Protein AF-A0A0L0VYX9-F1 (afdb_monomer_lite)

Sequence (343 aa):
MENDSSRAQSTGPEAEIEAAEAEFTAKKQEENQNEPSDRRTIDHSSTADHHHHHPADDRIIESNNHEEQPRKKLKLTDADKKRSARMFGSLMGTLSKFQDETSKTKQTEAAKRRAAVENRLQTKLKLEAESLHRLRACEAEETSLKQHVLRKTDELGHLSQLHKIKFANKLAFSHYLRTSDKMTSSKLIPDETDQNEPGDLKSTAIYDRIIRPRQSIYWLPNKLLPEQKEFIDNQRRETREEVEEEQHQWEEERLTKEEELEKLQAQRDKRLIEIQAEKAKARSSNAGPTESTNSDHAASSKPVIGNEMDVDRRRLTPSEIRQDTPDLNTNDNLGRDEDAVEY

InterPro domains:
  IPR006786 Pinin/SDK/MemA protein [PF04696] (80-180)
  IPR039853 Pinin [PTHR12707] (25-334)

Secondary structure (DSSP, 8-state):
------------HHHHHHHHHHHHHHHHHHHTT--------------------------------------------HHHHHHHHHHHHHHHHHHHHHHHHHHHHHHHHHHHHHHHHHHHHHHHHHHHHHHHHHHHHHHHHHHHHHHHHHHHHHHHHHHHHHHHHHHHHHHHHTTSEE----SS-S-------------------------PPPPPPEE--SS--HHHHHHHHHHHHHHHHHHHHHHHHHHHHHHHHHHHHHHHHHHHHHHHHHHHHHHHHHHHHHS------------------------------S-------------------------

Foldseek 3Di:
DDDDDPDPPPPPVVNVVVVVVVVVVVVVVVVVVPDDPDDDDPDDDDDDDDDDDDDDDDDDDDDDDDDDDDDDDDPDDPVVVVVCCVVVVVVVVVVVVVVVVVVVVVVVVVVVVVVVVVVVVVVLVVLVVVLVVLLVVLVVVLVVLVVVLVVLVVVLVVVVVVLVVVLVVLLVLLQFDWPDPPPPPPAPDDDDDDDDDPDDDDDPPVPPPPPPPPPTDTHDDPDDDPVRVVSSVVSNVVSVVVSVVVVVVVVVVSVVSVVVSVVSVVVSVVVNVVSVVVNVVSVVVSPPPPPPPDPPPDDDDDDDDDDDDDDDPDDDDPDDPDDDDDPPPPDDDPPDPPPDDDD

Radius of gyration: 46.26 Å; chains: 1; bounding box: 103×89×140 Å

Organism: NCBI:txid1165861

pLDDT: mean 73.71, std 21.31, range [39.06, 98.62]

Structure (mmCIF, N/CA/C/O backbone):
data_AF-A0A0L0VYX9-F1
#
_entry.id   AF-A0A0L0VYX9-F1
#
loop_
_atom_site.group_PDB
_atom_site.id
_atom_site.type_symbol
_atom_site.label_atom_id
_atom_site.label_alt_id
_atom_site.label_comp_id
_atom_site.label_asym_id
_atom_site.label_entity_id
_atom_site.label_seq_id
_atom_site.pdbx_PDB_ins_code
_atom_site.Cartn_x
_atom_site.Cartn_y
_atom_site.Cartn_z
_atom_site.occupancy
_atom_site.B_iso_or_equiv
_atom_site.auth_seq_id
_atom_site.auth_comp_id
_atom_site.auth_asym_id
_atom_site.auth_atom_id
_atom_site.pdbx_PDB_model_num
ATOM 1 N N . MET A 1 1 ? -51.045 48.232 12.652 1.00 45.84 1 MET A N 1
ATOM 2 C CA . MET A 1 1 ? -49.588 48.062 12.804 1.00 45.84 1 MET A CA 1
ATOM 3 C C . MET A 1 1 ? -49.330 46.578 12.710 1.00 45.84 1 MET A C 1
ATOM 5 O O . MET A 1 1 ? -49.647 45.842 13.635 1.00 45.84 1 MET A O 1
ATOM 9 N N . GLU A 1 2 ? -48.958 46.166 11.507 1.00 48.19 2 GLU A N 1
ATOM 10 C CA . GLU A 1 2 ? -48.731 44.788 11.086 1.00 48.19 2 GLU A CA 1
ATOM 11 C C . GLU A 1 2 ? -47.371 44.336 11.621 1.00 48.19 2 GLU A C 1
ATOM 13 O O . GLU A 1 2 ? -46.372 45.014 11.396 1.00 48.19 2 GLU A O 1
ATOM 18 N N . ASN A 1 3 ? -47.341 43.224 12.357 1.00 50.16 3 ASN A N 1
ATOM 19 C CA . ASN A 1 3 ? -46.096 42.551 12.710 1.00 50.16 3 ASN A CA 1
ATOM 20 C C . ASN A 1 3 ? -45.932 41.359 11.776 1.00 50.16 3 ASN A C 1
ATOM 22 O O . ASN A 1 3 ? -46.573 40.320 11.938 1.00 50.16 3 ASN A O 1
ATOM 26 N N . ASP A 1 4 ? -45.079 41.577 10.785 1.00 56.38 4 ASP A N 1
ATOM 27 C CA . ASP A 1 4 ? -44.640 40.620 9.788 1.00 56.38 4 ASP A CA 1
ATOM 28 C C . ASP A 1 4 ? -43.712 39.592 10.460 1.00 56.38 4 ASP A C 1
ATOM 30 O O . ASP A 1 4 ? -42.632 39.922 10.954 1.00 56.38 4 ASP A O 1
ATOM 34 N N . SER A 1 5 ? -44.184 38.348 10.573 1.00 57.97 5 SER A N 1
ATOM 35 C CA . SER A 1 5 ? -43.484 37.242 11.232 1.00 57.97 5 SER A CA 1
ATOM 36 C C . SER A 1 5 ? -42.969 36.274 10.170 1.00 57.97 5 SER A C 1
ATOM 38 O O . SER A 1 5 ? -43.544 35.218 9.910 1.00 57.97 5 SER A O 1
ATOM 40 N N . SER A 1 6 ? -41.870 36.654 9.524 1.00 59.03 6 SER A N 1
ATOM 41 C CA . SER A 1 6 ? -41.120 35.816 8.591 1.00 59.03 6 SER A CA 1
ATOM 42 C C . SER A 1 6 ? -40.262 34.814 9.371 1.00 59.03 6 SER A C 1
ATOM 44 O O . SER A 1 6 ? -39.091 35.022 9.684 1.00 59.03 6 SER A O 1
ATOM 46 N N . ARG A 1 7 ? -40.893 33.690 9.721 1.00 53.28 7 ARG A N 1
ATOM 47 C CA . ARG A 1 7 ? -40.256 32.505 10.301 1.00 53.28 7 ARG A CA 1
ATOM 48 C C . ARG A 1 7 ? -39.396 31.825 9.233 1.00 53.28 7 ARG A C 1
ATOM 50 O O . ARG A 1 7 ? -39.915 31.089 8.398 1.00 53.28 7 ARG A O 1
ATOM 57 N N . ALA A 1 8 ? -38.088 32.070 9.274 1.00 50.62 8 ALA A N 1
ATOM 58 C CA . ALA A 1 8 ? -37.104 31.338 8.487 1.00 50.62 8 ALA A CA 1
ATOM 59 C C . ALA A 1 8 ? -37.209 29.838 8.809 1.00 50.62 8 ALA A C 1
ATOM 61 O O . ALA A 1 8 ? -36.964 29.406 9.938 1.00 50.62 8 ALA A O 1
ATOM 62 N N . GLN A 1 9 ? -37.630 29.049 7.822 1.00 53.50 9 GLN A N 1
ATOM 63 C CA . GLN A 1 9 ? -37.563 27.598 7.887 1.00 53.50 9 GLN A CA 1
ATOM 64 C C . GLN A 1 9 ? -36.094 27.214 7.737 1.00 53.50 9 GLN A C 1
ATOM 66 O O . GLN A 1 9 ? -35.549 27.193 6.640 1.00 53.50 9 GLN A O 1
ATOM 71 N N . SER A 1 10 ? -35.445 26.988 8.876 1.00 48.91 10 SER A N 1
ATOM 72 C CA . SER A 1 10 ? -34.126 26.374 8.946 1.00 48.91 10 SER A CA 1
ATOM 73 C C . SER A 1 10 ? -34.250 24.948 8.416 1.00 48.91 10 SER A C 1
ATOM 75 O O . SER A 1 10 ? -34.652 24.048 9.151 1.00 48.91 10 SER A O 1
ATOM 77 N N . THR A 1 11 ? -33.947 24.748 7.138 1.00 62.69 11 THR A N 1
ATOM 78 C CA . THR A 1 11 ? -33.749 23.423 6.553 1.00 62.69 11 THR A CA 1
ATOM 79 C C . THR A 1 11 ? -32.542 22.804 7.247 1.00 62.69 11 THR A C 1
ATOM 81 O O . THR A 1 11 ? -31.417 23.271 7.087 1.00 62.69 11 THR A O 1
ATOM 84 N N . GLY A 1 12 ? -32.800 21.846 8.136 1.00 74.25 12 GLY A N 1
ATOM 85 C CA . GLY A 1 12 ? -31.752 21.131 8.854 1.00 74.25 12 GLY A CA 1
ATOM 86 C C . GLY A 1 12 ? -30.866 20.319 7.901 1.00 74.25 12 GLY A C 1
ATOM 87 O O . GLY A 1 12 ? -31.248 20.104 6.751 1.00 74.25 12 GLY A O 1
ATOM 88 N N . PRO A 1 13 ? -29.715 19.827 8.387 1.00 72.94 13 PRO A N 1
ATOM 89 C CA . PRO A 1 13 ? -28.746 19.082 7.576 1.00 72.94 13 PRO A CA 1
ATOM 90 C C . PRO A 1 13 ? -29.340 17.834 6.903 1.00 72.94 13 PRO A C 1
ATOM 92 O O . PRO A 1 13 ? -28.847 17.401 5.871 1.00 72.94 13 PRO A O 1
ATOM 95 N N . GLU A 1 14 ? -30.438 17.284 7.429 1.00 73.62 14 GLU A N 1
ATOM 96 C CA . GLU A 1 14 ? -31.143 16.160 6.801 1.00 73.62 14 GLU A CA 1
ATOM 97 C C . GLU A 1 14 ? -31.782 16.525 5.451 1.00 73.62 14 GLU A C 1
ATOM 99 O O . GLU A 1 14 ? -31.757 15.711 4.535 1.00 73.62 14 GLU A O 1
ATOM 104 N N . ALA A 1 15 ? -32.272 17.760 5.277 1.00 75.75 15 ALA A N 1
ATOM 105 C CA . ALA A 1 15 ? -32.849 18.206 4.005 1.00 75.75 15 ALA A CA 1
ATOM 106 C C . ALA A 1 15 ? -31.780 18.415 2.917 1.00 75.75 15 ALA A C 1
ATOM 108 O O . ALA A 1 15 ? -32.069 18.306 1.728 1.00 75.75 15 ALA A O 1
ATOM 109 N N . GLU A 1 16 ? -30.541 18.707 3.320 1.00 76.19 16 GLU A N 1
ATOM 110 C CA . GLU A 1 16 ? -29.401 18.835 2.409 1.00 76.19 16 GLU A CA 1
ATOM 111 C C . GLU A 1 16 ? -28.911 17.457 1.937 1.00 76.19 16 GLU A C 1
ATOM 113 O O . GLU A 1 16 ? -28.591 17.287 0.762 1.00 76.19 16 GLU A O 1
ATOM 118 N N . ILE A 1 17 ? -28.950 16.449 2.816 1.00 76.06 17 ILE A N 1
ATOM 119 C CA . ILE A 1 17 ? -28.645 15.054 2.463 1.00 76.06 17 ILE A CA 1
ATOM 120 C C . ILE A 1 17 ? -29.709 14.494 1.511 1.00 76.06 17 ILE A C 1
ATOM 122 O O . ILE A 1 17 ? -29.364 13.905 0.490 1.00 76.06 17 ILE A O 1
ATOM 126 N N . GLU A 1 18 ? -30.993 14.729 1.789 1.00 83.25 18 GLU A N 1
ATOM 127 C CA . GLU A 1 18 ? -32.088 14.238 0.941 1.00 83.25 18 GLU A CA 1
ATOM 128 C C . GLU A 1 18 ? -32.079 14.906 -0.451 1.00 83.25 18 GLU A C 1
ATOM 130 O O . GLU A 1 18 ? -32.318 14.250 -1.467 1.00 83.25 18 GLU A O 1
ATOM 135 N N . ALA A 1 19 ? -31.705 16.191 -0.529 1.00 82.62 19 ALA A N 1
ATOM 136 C CA . ALA A 1 19 ? -31.495 16.882 -1.802 1.00 82.62 19 ALA A CA 1
ATOM 137 C C . ALA A 1 19 ? -30.294 16.317 -2.589 1.00 82.62 19 ALA A C 1
ATOM 139 O O . ALA A 1 19 ? -30.390 16.138 -3.805 1.00 82.62 19 ALA A O 1
ATOM 140 N N . ALA A 1 20 ? -29.192 15.984 -1.908 1.00 79.94 20 ALA A N 1
ATOM 141 C CA . ALA A 1 20 ? -28.014 15.388 -2.538 1.00 79.94 20 ALA A CA 1
ATOM 142 C C . ALA A 1 20 ? -28.277 13.955 -3.048 1.00 79.94 20 ALA A C 1
ATOM 144 O O . ALA A 1 20 ? -27.817 13.586 -4.132 1.00 79.94 20 ALA A O 1
ATOM 145 N N . GLU A 1 21 ? -29.059 13.150 -2.321 1.00 81.94 21 GLU A N 1
ATOM 146 C CA . GLU A 1 21 ? -29.462 11.807 -2.764 1.00 81.94 21 GLU A CA 1
ATOM 147 C C . GLU A 1 21 ? -30.401 11.850 -3.984 1.00 81.94 21 GLU A C 1
ATOM 149 O O . GLU A 1 21 ? -30.279 11.028 -4.906 1.00 81.94 21 GLU A O 1
ATOM 154 N N . ALA A 1 22 ? -31.300 12.839 -4.042 1.00 82.94 22 ALA A N 1
ATOM 155 C CA . ALA A 1 22 ? -32.173 13.058 -5.195 1.00 82.94 22 ALA A CA 1
ATOM 156 C C . ALA A 1 22 ? -31.383 13.460 -6.456 1.00 82.94 22 ALA A C 1
ATOM 158 O O . ALA A 1 22 ? -31.675 12.985 -7.556 1.00 82.94 22 ALA A O 1
ATOM 159 N N . GLU A 1 23 ? -30.341 14.283 -6.313 1.00 83.62 23 GLU A N 1
ATOM 160 C CA . GLU A 1 23 ? -29.489 14.681 -7.440 1.00 83.62 23 GLU A CA 1
ATOM 161 C C . GLU A 1 23 ? -28.635 13.508 -7.958 1.00 83.62 23 GLU A C 1
ATOM 163 O O . GLU A 1 23 ? -28.499 13.307 -9.170 1.00 83.62 23 GLU A O 1
ATOM 168 N N . PHE A 1 24 ? -28.126 12.663 -7.055 1.00 77.56 24 PHE A N 1
ATOM 169 C CA . PHE A 1 24 ? -27.322 11.494 -7.423 1.00 77.56 24 PHE A CA 1
ATOM 170 C C . PHE A 1 24 ? -28.137 10.429 -8.178 1.00 77.56 24 PHE A C 1
ATOM 172 O O . PHE A 1 24 ? -27.653 9.808 -9.129 1.00 77.56 24 PHE A O 1
ATOM 179 N N . THR A 1 25 ? -29.401 10.235 -7.794 1.00 75.62 25 THR A N 1
ATOM 180 C CA . THR A 1 25 ? -30.300 9.284 -8.465 1.00 75.62 25 THR A CA 1
ATOM 181 C C . THR A 1 25 ? -30.777 9.779 -9.831 1.00 75.62 25 THR A C 1
ATOM 183 O O . THR A 1 25 ? -30.854 8.973 -10.763 1.00 75.62 25 THR A O 1
ATOM 186 N N . ALA A 1 26 ? -31.005 11.087 -9.998 1.00 78.69 26 ALA A N 1
ATOM 187 C CA . ALA A 1 26 ? -31.353 11.680 -11.291 1.00 78.69 26 ALA A CA 1
ATOM 188 C C . ALA A 1 26 ? -30.220 11.529 -12.324 1.00 78.69 26 ALA A C 1
ATOM 190 O O . ALA A 1 26 ? -30.457 11.119 -13.462 1.00 78.69 26 ALA A O 1
ATOM 191 N N . LYS A 1 27 ? -28.965 11.756 -11.914 1.00 75.75 27 LYS A N 1
ATOM 192 C CA . LYS A 1 27 ? -27.804 11.678 -12.815 1.00 75.75 27 LYS A CA 1
ATOM 193 C C . LYS A 1 27 ? -27.523 10.257 -13.321 1.00 75.75 27 LYS A C 1
ATOM 195 O O . LYS A 1 27 ? -27.173 10.068 -14.484 1.00 75.75 27 LYS A O 1
ATOM 200 N N . LYS A 1 28 ? -27.769 9.241 -12.486 1.00 72.56 28 LYS A N 1
ATOM 201 C CA . LYS A 1 28 ? -27.614 7.824 -12.860 1.00 72.56 28 LYS A CA 1
ATOM 202 C C . LYS A 1 28 ? -28.669 7.348 -13.872 1.00 72.56 28 LYS A C 1
ATOM 204 O O . LYS A 1 28 ? -28.432 6.383 -14.598 1.00 72.56 28 LYS A O 1
ATOM 209 N N . GLN A 1 29 ? -29.830 8.007 -13.938 1.00 69.31 29 GLN A N 1
ATOM 210 C CA . GLN A 1 29 ? -30.838 7.722 -14.964 1.00 69.31 29 GLN A CA 1
ATOM 211 C C . GLN A 1 29 ? -30.510 8.362 -16.319 1.00 69.31 29 GLN A C 1
ATOM 213 O O . GLN A 1 29 ? -30.823 7.757 -17.343 1.00 69.31 29 GLN A O 1
ATOM 218 N N . GLU A 1 30 ? -29.850 9.524 -16.349 1.00 70.88 30 GLU A N 1
ATOM 219 C CA . GLU A 1 30 ? -29.414 10.154 -17.606 1.00 70.88 30 GLU A CA 1
ATOM 220 C C . GLU A 1 30 ? -28.206 9.445 -18.239 1.00 70.88 30 GLU A C 1
ATOM 222 O O . GLU A 1 30 ? -28.134 9.322 -19.462 1.00 70.88 30 GLU A O 1
ATOM 227 N N . GLU A 1 31 ? -27.287 8.906 -17.433 1.00 64.19 31 GLU A N 1
ATOM 228 C CA . GLU A 1 31 ? -26.087 8.2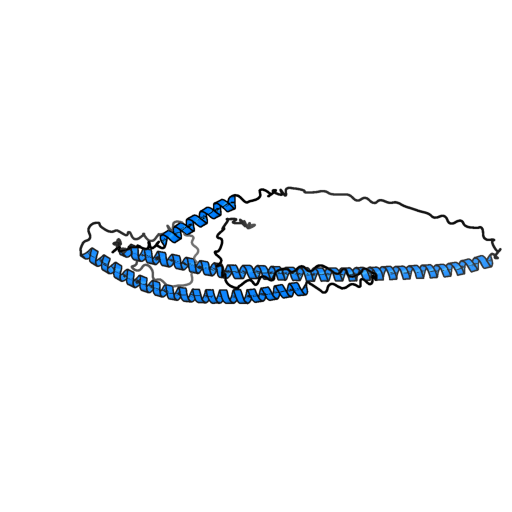20 -17.938 1.00 64.19 31 GLU A CA 1
ATOM 229 C C . GLU A 1 31 ? -26.408 6.883 -18.634 1.00 64.19 31 GLU A C 1
ATOM 231 O O . GLU A 1 31 ? -25.776 6.524 -19.626 1.00 64.19 31 GLU A O 1
ATOM 236 N N . ASN A 1 32 ? -27.478 6.200 -18.216 1.00 57.56 32 ASN A N 1
ATOM 237 C CA . ASN A 1 32 ? -27.933 4.954 -18.845 1.00 57.56 32 ASN A CA 1
ATOM 238 C C . ASN A 1 32 ? -28.668 5.142 -20.187 1.00 57.56 32 ASN A C 1
ATOM 240 O O . ASN A 1 32 ? -28.965 4.147 -20.848 1.00 57.56 32 ASN A O 1
ATOM 244 N N . GLN A 1 33 ? -28.981 6.373 -20.612 1.00 57.59 33 GLN A N 1
ATOM 245 C CA . GLN A 1 33 ? -29.642 6.618 -21.906 1.00 57.59 33 GLN A CA 1
ATOM 246 C C . GLN A 1 33 ? -28.681 7.007 -23.039 1.00 57.59 33 GLN A C 1
ATOM 248 O O . GLN A 1 33 ? -29.117 7.100 -24.184 1.00 57.59 33 GLN A O 1
ATOM 253 N N . ASN A 1 34 ? -27.386 7.190 -22.753 1.00 52.34 34 ASN A N 1
ATOM 254 C CA . ASN A 1 34 ? -26.413 7.712 -23.720 1.00 52.34 34 ASN A CA 1
ATOM 255 C C . ASN A 1 34 ? -25.261 6.757 -24.081 1.00 52.34 34 ASN A C 1
ATOM 257 O O . ASN A 1 34 ? -24.316 7.202 -24.733 1.00 52.34 34 ASN A O 1
ATOM 261 N N . GLU A 1 35 ? -25.312 5.461 -23.744 1.00 50.38 35 GLU A N 1
ATOM 262 C CA . GLU A 1 35 ? -24.318 4.514 -24.277 1.00 50.38 35 GLU A CA 1
ATOM 263 C C . GLU A 1 35 ? -24.627 4.124 -25.742 1.00 50.38 35 GLU A C 1
ATOM 265 O O . GLU A 1 35 ? -25.654 3.494 -26.020 1.00 50.38 35 GLU A O 1
ATOM 270 N N . PRO A 1 36 ? -23.742 4.449 -26.707 1.00 51.31 36 PRO A N 1
ATOM 271 C CA . PRO A 1 36 ? -23.875 3.998 -28.086 1.00 51.31 36 PRO A CA 1
ATOM 272 C C . PRO A 1 36 ? -23.618 2.488 -28.178 1.00 51.31 36 PRO A C 1
ATOM 274 O O . PRO A 1 36 ? -22.548 1.990 -27.828 1.00 51.31 36 PRO A O 1
ATOM 277 N N . SER A 1 37 ? -24.609 1.757 -28.690 1.00 49.56 37 SER A N 1
ATOM 278 C CA . SER A 1 37 ? -24.616 0.300 -28.877 1.00 49.56 37 SER A CA 1
ATOM 279 C C . SER A 1 37 ? -23.684 -0.185 -30.001 1.00 49.56 37 SER A C 1
ATOM 281 O O . SER A 1 37 ? -24.128 -0.858 -30.925 1.00 49.56 37 SER A O 1
ATOM 283 N N . ASP A 1 38 ? -22.392 0.135 -29.938 1.00 51.72 38 ASP A N 1
ATOM 284 C CA . ASP A 1 38 ? -21.397 -0.287 -30.932 1.00 51.72 38 ASP A CA 1
ATOM 285 C C . ASP A 1 38 ? -20.180 -0.937 -30.256 1.00 51.72 38 ASP A C 1
ATOM 287 O O . ASP A 1 38 ? -19.044 -0.466 -30.307 1.00 51.72 38 ASP A O 1
ATOM 291 N N . ARG A 1 39 ? -20.410 -2.087 -29.614 1.00 45.50 39 ARG A N 1
ATOM 292 C CA . ARG A 1 39 ? -19.332 -3.001 -29.218 1.00 45.50 39 ARG A CA 1
ATOM 293 C C . ARG A 1 39 ? -19.541 -4.356 -29.880 1.00 45.50 39 ARG A C 1
ATOM 295 O O . ARG A 1 39 ? -20.098 -5.287 -29.309 1.00 45.50 39 ARG A O 1
ATOM 302 N N . ARG A 1 40 ? -19.065 -4.444 -31.127 1.00 44.34 40 ARG A N 1
ATOM 303 C CA . ARG A 1 40 ? -18.768 -5.713 -31.801 1.00 44.34 40 ARG A CA 1
ATOM 304 C C . ARG A 1 40 ? -17.808 -6.516 -30.926 1.00 44.34 40 ARG A C 1
ATOM 306 O O . ARG A 1 40 ? -16.658 -6.126 -30.739 1.00 44.34 40 ARG A O 1
ATOM 313 N N . THR A 1 41 ? -18.282 -7.645 -30.424 1.00 45.12 41 THR A N 1
ATOM 314 C CA . THR A 1 41 ? -17.454 -8.718 -29.886 1.00 45.12 41 THR A CA 1
ATOM 315 C C . THR A 1 41 ? -16.583 -9.265 -31.015 1.00 45.12 41 THR A C 1
ATOM 317 O O . THR A 1 41 ? -17.079 -9.909 -31.939 1.00 45.12 41 THR A O 1
ATOM 320 N N . ILE A 1 42 ? -15.283 -8.962 -30.981 1.00 47.56 42 ILE A N 1
ATOM 321 C CA . ILE A 1 42 ? -14.302 -9.635 -31.832 1.00 47.56 42 ILE A CA 1
ATOM 322 C C . ILE A 1 42 ? -13.994 -10.968 -31.159 1.00 47.56 42 ILE A C 1
ATOM 324 O O . ILE A 1 42 ? -13.267 -11.048 -30.173 1.00 47.56 42 ILE A O 1
ATOM 328 N N . ASP A 1 43 ? -14.643 -11.990 -31.692 1.00 40.19 43 ASP A N 1
ATOM 329 C CA . ASP A 1 43 ? -14.434 -13.396 -31.400 1.00 40.19 43 ASP A CA 1
ATOM 330 C C . ASP A 1 43 ? -13.082 -13.817 -32.005 1.00 40.19 43 ASP A C 1
ATOM 332 O O . ASP A 1 43 ? -12.913 -13.846 -33.226 1.00 40.19 43 ASP A O 1
ATOM 336 N N . HIS A 1 44 ? -12.080 -14.069 -31.161 1.00 43.44 44 HIS A N 1
ATOM 337 C CA . HIS A 1 44 ? -10.792 -14.625 -31.576 1.00 43.44 44 HIS A CA 1
ATOM 338 C C . HIS A 1 44 ? -10.759 -16.114 -31.242 1.00 43.44 44 HIS A C 1
ATOM 340 O O . HIS A 1 44 ? -10.097 -16.550 -30.302 1.00 43.44 44 HIS A O 1
ATOM 346 N N . SER A 1 45 ? -11.478 -16.896 -32.044 1.00 45.06 45 SER A N 1
ATOM 347 C CA . SER A 1 45 ? -11.293 -18.338 -32.132 1.00 45.06 45 SER A CA 1
ATOM 348 C C . SER A 1 45 ? -10.551 -18.695 -33.423 1.00 45.06 45 SER A C 1
ATOM 350 O O . SER A 1 45 ? -10.893 -18.229 -34.504 1.00 45.06 45 SER A O 1
ATOM 352 N N . SER A 1 46 ? -9.556 -19.573 -33.271 1.00 42.38 46 SER A N 1
ATOM 353 C CA . SER A 1 46 ? -9.025 -20.485 -34.290 1.00 42.38 46 SER A CA 1
ATOM 354 C C . SER A 1 46 ? -8.312 -19.889 -35.513 1.00 42.38 46 SER A C 1
ATOM 356 O O . SER A 1 46 ? -8.935 -19.307 -36.386 1.00 42.38 46 SER A O 1
ATOM 358 N N . THR A 1 47 ? -7.019 -20.199 -35.651 1.00 39.06 47 THR A N 1
ATOM 359 C CA . THR A 1 47 ? -6.544 -20.979 -36.811 1.00 39.06 47 THR A CA 1
ATOM 360 C C . THR A 1 47 ? -5.145 -21.521 -36.531 1.00 39.06 47 THR A C 1
ATOM 362 O O . THR A 1 47 ? -4.166 -20.777 -36.478 1.00 39.06 47 THR A O 1
ATOM 365 N N . ALA A 1 48 ? -5.092 -22.836 -36.346 1.00 45.53 48 ALA A N 1
ATOM 366 C CA . ALA A 1 48 ? -3.912 -23.659 -36.528 1.00 45.53 48 ALA A CA 1
ATOM 367 C C . ALA A 1 48 ? -3.508 -23.721 -38.015 1.00 45.53 48 ALA A C 1
ATOM 369 O O . ALA A 1 48 ? -4.334 -23.480 -38.893 1.00 45.53 48 ALA A O 1
ATOM 370 N N . ASP A 1 49 ? -2.249 -24.101 -38.238 1.00 42.94 49 ASP A N 1
ATOM 371 C CA . ASP A 1 49 ? -1.718 -24.802 -39.411 1.00 42.94 49 ASP A CA 1
ATOM 372 C C . ASP A 1 49 ? -2.089 -24.295 -40.810 1.00 42.94 49 ASP A C 1
ATOM 374 O O . ASP A 1 49 ? -3.162 -24.597 -41.327 1.00 42.94 49 ASP A O 1
ATOM 378 N N . HIS A 1 50 ? -1.107 -23.724 -41.522 1.00 44.97 50 HIS A N 1
ATOM 379 C CA . HIS A 1 50 ? -0.924 -24.054 -42.940 1.00 44.97 50 HIS A CA 1
ATOM 380 C C . HIS A 1 50 ? 0.541 -23.962 -43.397 1.00 44.97 50 HIS A C 1
ATOM 382 O O . HIS A 1 50 ? 1.182 -22.912 -43.388 1.00 44.97 50 HIS A O 1
ATOM 388 N N . HIS A 1 51 ? 1.040 -25.127 -43.806 1.00 47.06 51 HIS A N 1
ATOM 389 C CA . HIS A 1 51 ? 2.249 -25.375 -44.580 1.00 47.06 51 HIS A CA 1
ATOM 390 C C . HIS A 1 51 ? 2.162 -24.818 -46.014 1.00 47.06 51 HIS A C 1
ATOM 392 O O . HIS A 1 51 ? 1.083 -24.791 -46.593 1.00 47.06 51 HIS A O 1
ATOM 398 N N . HIS A 1 52 ? 3.349 -24.589 -46.609 1.00 41.38 52 HIS A N 1
ATOM 399 C CA . HIS A 1 52 ? 3.649 -24.532 -48.059 1.00 41.38 52 HIS A CA 1
ATOM 400 C C . HIS A 1 52 ? 3.034 -23.334 -48.831 1.00 41.38 52 HIS A C 1
ATOM 402 O O . HIS A 1 52 ? 1.901 -22.953 -48.618 1.00 41.38 52 HIS A O 1
ATOM 408 N N . HIS A 1 53 ? 3.715 -22.632 -49.743 1.00 41.19 53 HIS A N 1
ATOM 409 C CA . HIS A 1 53 ? 4.480 -23.122 -50.884 1.00 41.19 53 HIS A CA 1
ATOM 410 C C . HIS A 1 53 ? 5.321 -21.970 -51.488 1.00 41.19 53 HIS A C 1
ATOM 412 O O . HIS A 1 53 ? 4.884 -20.821 -51.526 1.00 41.19 53 HIS A O 1
ATOM 418 N N . HIS A 1 54 ? 6.506 -22.304 -52.005 1.00 47.47 54 HIS A N 1
ATOM 419 C CA . HIS A 1 54 ? 7.222 -21.514 -53.018 1.00 47.47 54 HIS A CA 1
ATOM 420 C C . HIS A 1 54 ? 6.361 -21.386 -54.292 1.00 47.47 54 HIS A C 1
ATOM 422 O O . HIS A 1 54 ? 5.606 -22.309 -54.605 1.00 47.47 54 HIS A O 1
ATOM 428 N N . PRO A 1 55 ? 6.560 -20.329 -55.096 1.00 53.94 55 PRO A N 1
ATOM 429 C CA . PRO A 1 55 ? 7.094 -20.613 -56.427 1.00 53.94 55 PRO A CA 1
ATOM 430 C C . PRO A 1 55 ? 8.169 -19.623 -56.886 1.00 53.94 55 PRO A C 1
ATOM 432 O O . PRO A 1 55 ? 8.184 -18.444 -56.535 1.00 53.94 55 PRO A O 1
ATOM 435 N N . ALA A 1 56 ? 9.086 -20.172 -57.675 1.00 48.00 56 ALA A N 1
ATOM 436 C CA . ALA A 1 56 ? 9.941 -19.455 -58.598 1.00 48.00 56 ALA A CA 1
ATOM 437 C C . ALA A 1 56 ? 9.158 -19.183 -59.895 1.00 48.00 56 ALA A C 1
ATOM 439 O O . ALA A 1 56 ? 8.490 -20.084 -60.387 1.00 48.00 56 ALA A O 1
ATOM 440 N N . ASP A 1 57 ? 9.297 -17.976 -60.434 1.00 44.09 57 ASP A N 1
ATOM 441 C CA . ASP A 1 57 ? 9.037 -17.586 -61.828 1.00 44.09 57 ASP A CA 1
ATOM 442 C C . ASP A 1 57 ? 10.109 -16.514 -62.107 1.00 44.09 57 ASP A C 1
ATOM 444 O O . ASP A 1 57 ? 10.192 -15.525 -61.382 1.00 44.09 57 ASP A O 1
ATOM 448 N N . ASP A 1 58 ? 11.150 -16.716 -62.912 1.00 42.16 58 ASP A N 1
ATOM 449 C CA . ASP A 1 58 ? 11.246 -17.177 -64.300 1.00 42.16 58 ASP A CA 1
ATOM 450 C C . ASP A 1 58 ? 10.726 -16.133 -65.308 1.00 42.16 58 ASP A C 1
ATOM 452 O O . ASP A 1 58 ? 9.630 -15.593 -65.159 1.00 42.16 58 ASP A O 1
ATOM 456 N N . ARG A 1 59 ? 11.526 -15.908 -66.370 1.00 43.16 59 ARG A N 1
ATOM 457 C CA . ARG A 1 59 ? 11.363 -14.955 -67.505 1.00 43.16 59 ARG A CA 1
ATOM 458 C C . ARG A 1 59 ? 11.907 -13.528 -67.229 1.00 43.16 59 ARG A C 1
ATOM 460 O O . ARG A 1 59 ? 11.686 -12.964 -66.174 1.00 43.16 59 ARG A O 1
ATOM 467 N N . ILE A 1 60 ? 12.640 -12.839 -68.111 1.00 49.69 60 ILE A N 1
ATOM 468 C CA . ILE A 1 60 ? 12.649 -12.816 -69.580 1.00 49.69 60 ILE A CA 1
ATOM 469 C C . ILE A 1 60 ? 14.078 -12.551 -70.094 1.00 49.69 60 ILE A C 1
ATOM 471 O O . ILE A 1 60 ? 14.780 -11.653 -69.633 1.00 49.69 60 ILE A O 1
ATOM 475 N N . ILE A 1 61 ? 14.461 -13.346 -71.092 1.00 50.16 61 ILE A N 1
ATOM 476 C CA . ILE A 1 61 ? 15.595 -13.173 -72.001 1.00 50.16 61 ILE A CA 1
ATOM 477 C C . ILE A 1 61 ? 15.219 -12.098 -73.027 1.00 50.16 61 ILE A C 1
ATOM 479 O O . ILE A 1 61 ? 14.251 -12.298 -73.753 1.00 50.16 61 ILE A O 1
ATOM 483 N N . GLU A 1 62 ? 16.010 -11.034 -73.175 1.00 44.53 62 GLU A N 1
ATOM 484 C CA . GLU A 1 62 ? 16.023 -10.244 -74.414 1.00 44.53 62 GLU A CA 1
ATOM 485 C C . GLU A 1 62 ? 17.453 -10.078 -74.927 1.00 44.53 62 GLU A C 1
ATOM 487 O O . GLU A 1 62 ? 18.303 -9.382 -74.374 1.00 44.53 62 GLU A O 1
ATOM 492 N N . SER A 1 63 ? 17.708 -10.823 -75.999 1.00 47.16 63 SER A N 1
ATOM 493 C CA . SER A 1 63 ? 18.927 -10.847 -76.789 1.00 47.16 63 SER A CA 1
ATOM 494 C C . SER A 1 63 ? 18.836 -9.773 -77.873 1.00 47.16 63 SER A C 1
ATOM 496 O O . SER A 1 63 ? 18.164 -9.973 -78.882 1.00 47.16 63 SER A O 1
ATOM 498 N N . ASN A 1 64 ? 19.532 -8.649 -77.700 1.00 43.16 64 ASN A N 1
ATOM 499 C CA . ASN A 1 64 ? 19.710 -7.681 -78.780 1.00 43.16 64 ASN A CA 1
ATOM 500 C C . ASN A 1 64 ? 20.897 -8.093 -79.662 1.00 43.16 64 ASN A C 1
ATOM 502 O O . ASN A 1 64 ? 22.061 -7.883 -79.323 1.00 43.16 64 ASN A O 1
ATOM 506 N N . ASN A 1 65 ? 20.559 -8.702 -80.802 1.00 46.75 65 ASN A N 1
ATOM 507 C CA . ASN A 1 65 ? 21.426 -8.911 -81.958 1.00 46.75 65 ASN A CA 1
ATOM 508 C C . ASN A 1 65 ? 21.871 -7.554 -82.524 1.00 46.75 65 ASN A C 1
ATOM 510 O O . ASN A 1 65 ? 21.072 -6.857 -83.148 1.00 46.75 65 ASN A O 1
ATOM 514 N N . HIS A 1 66 ? 23.148 -7.207 -82.363 1.00 47.66 66 HIS A N 1
ATOM 515 C CA . HIS A 1 66 ? 23.776 -6.162 -83.165 1.00 47.66 66 HIS A CA 1
ATOM 516 C C . HIS A 1 66 ? 24.560 -6.776 -84.330 1.00 47.66 66 HIS A C 1
ATOM 518 O O . HIS A 1 66 ? 25.497 -7.550 -84.167 1.00 47.66 66 HIS A O 1
ATOM 524 N N . GLU A 1 67 ? 24.096 -6.385 -85.506 1.00 49.94 67 GLU A N 1
ATOM 525 C CA . GLU A 1 67 ? 24.578 -6.568 -86.870 1.00 49.94 67 GLU A CA 1
ATOM 526 C C . GLU A 1 67 ? 26.110 -6.415 -87.017 1.00 49.94 67 GLU A C 1
ATOM 528 O O . GLU A 1 67 ? 26.668 -5.318 -86.926 1.00 49.94 67 GLU A O 1
ATOM 533 N N . GLU A 1 68 ? 26.816 -7.522 -87.273 1.00 51.53 68 GLU A N 1
ATOM 534 C CA . GLU A 1 68 ? 28.250 -7.509 -87.579 1.00 51.53 68 GLU A CA 1
ATOM 535 C C . GLU A 1 68 ? 28.492 -7.271 -89.076 1.00 51.53 68 GLU A C 1
ATOM 537 O O . GLU A 1 68 ? 28.244 -8.125 -89.928 1.00 51.53 68 GLU A O 1
ATOM 542 N N . GLN A 1 69 ? 29.053 -6.106 -89.407 1.00 59.34 69 GLN A N 1
ATOM 543 C CA . GLN A 1 69 ? 29.607 -5.850 -90.734 1.00 59.34 69 GLN A CA 1
ATOM 544 C C . GLN A 1 69 ? 30.909 -6.644 -90.968 1.00 59.34 69 GLN A C 1
ATOM 546 O O . GLN A 1 69 ? 31.814 -6.608 -90.125 1.00 59.34 69 GLN A O 1
ATOM 551 N N . PRO A 1 70 ? 31.092 -7.286 -92.140 1.00 56.59 70 PRO A N 1
ATOM 552 C CA . PRO A 1 70 ? 32.288 -8.068 -92.438 1.00 56.59 70 PRO A CA 1
ATOM 553 C C . PRO A 1 70 ? 33.499 -7.157 -92.697 1.00 56.59 70 PRO A C 1
ATOM 555 O O . PRO A 1 70 ? 33.722 -6.661 -93.804 1.00 56.59 70 PRO A O 1
ATOM 558 N N . ARG A 1 71 ? 34.335 -6.947 -91.672 1.00 57.91 71 ARG A N 1
ATOM 559 C CA . ARG A 1 71 ? 35.623 -6.254 -91.830 1.00 57.91 71 ARG A CA 1
ATOM 560 C C . ARG A 1 71 ? 36.640 -7.147 -92.551 1.00 57.91 71 ARG A C 1
ATOM 562 O O . ARG A 1 71 ? 36.846 -8.314 -92.218 1.00 57.91 71 ARG A O 1
ATOM 569 N N . LYS A 1 72 ? 37.291 -6.555 -93.554 1.00 59.50 72 LYS A N 1
ATOM 570 C CA . LYS A 1 72 ? 38.302 -7.150 -94.439 1.00 59.50 72 LYS A CA 1
ATOM 571 C C . LYS A 1 72 ? 39.462 -7.749 -93.628 1.00 59.50 72 LYS A C 1
ATOM 573 O O . LYS A 1 72 ? 40.155 -7.036 -92.906 1.00 59.50 72 LYS A O 1
ATOM 578 N N . LYS A 1 73 ? 39.686 -9.060 -93.769 1.00 53.62 73 LYS A N 1
ATOM 579 C CA . LYS A 1 73 ? 40.780 -9.790 -93.111 1.00 53.62 73 LYS A CA 1
ATOM 580 C C . LYS A 1 73 ? 42.115 -9.459 -93.785 1.00 53.62 73 LYS A C 1
ATOM 582 O O . LYS A 1 73 ? 42.394 -9.930 -94.887 1.00 53.62 73 LYS A O 1
ATOM 587 N N . LEU A 1 74 ? 42.947 -8.673 -93.106 1.00 56.78 74 LEU A N 1
ATOM 588 C CA . LEU A 1 74 ? 44.371 -8.540 -93.406 1.00 56.78 74 LEU A CA 1
ATOM 589 C C . LEU A 1 74 ? 45.017 -9.928 -93.225 1.00 56.78 74 LEU A C 1
ATOM 591 O O . LEU A 1 74 ? 44.890 -10.533 -92.158 1.00 56.78 74 LEU A O 1
ATOM 595 N N . LYS A 1 75 ? 45.644 -10.477 -94.274 1.00 58.00 75 LYS A N 1
ATOM 596 C CA . LYS A 1 75 ? 46.293 -11.799 -94.236 1.00 58.00 75 LYS A CA 1
ATOM 597 C C . LYS A 1 75 ? 47.569 -11.724 -93.393 1.00 58.00 75 LYS A C 1
ATOM 599 O O . LYS A 1 75 ? 48.663 -11.568 -93.919 1.00 58.00 75 LYS A O 1
ATOM 604 N N . LEU A 1 76 ? 47.405 -11.813 -92.077 1.00 55.53 76 LEU A N 1
ATOM 605 C CA . LEU A 1 76 ? 48.501 -11.974 -91.129 1.00 55.53 76 LEU A CA 1
ATOM 606 C C . LEU A 1 76 ? 49.152 -13.351 -91.342 1.00 55.53 76 LEU A C 1
ATOM 608 O O . LEU A 1 76 ? 48.446 -14.345 -91.540 1.00 55.53 76 LEU A O 1
ATOM 612 N N . THR A 1 77 ? 50.482 -13.412 -91.313 1.00 65.50 77 THR A N 1
ATOM 613 C CA . THR A 1 77 ? 51.232 -14.672 -91.411 1.00 65.50 77 THR A CA 1
ATOM 614 C C . THR A 1 77 ? 50.914 -15.569 -90.205 1.00 65.50 77 THR A C 1
ATOM 616 O O . THR A 1 77 ? 50.581 -15.080 -89.123 1.00 65.50 77 THR A O 1
ATOM 619 N N . ASP A 1 78 ? 50.979 -16.895 -90.352 1.00 66.25 78 ASP A N 1
ATOM 620 C CA . ASP A 1 78 ? 50.589 -17.816 -89.266 1.00 66.25 78 ASP A CA 1
ATOM 621 C C . ASP A 1 78 ? 51.502 -17.724 -88.028 1.00 66.25 78 ASP A C 1
ATOM 623 O O . ASP A 1 78 ? 51.087 -18.080 -86.923 1.00 66.25 78 ASP A O 1
ATOM 627 N N . ALA A 1 79 ? 52.712 -17.179 -88.186 1.00 71.19 79 ALA A N 1
ATOM 628 C CA . ALA A 1 79 ? 53.599 -16.835 -87.077 1.00 71.19 79 ALA A CA 1
ATOM 629 C C . ALA A 1 79 ? 53.062 -15.643 -86.261 1.00 71.19 79 ALA A C 1
ATOM 631 O O . ALA A 1 79 ? 53.009 -15.712 -85.029 1.00 71.19 79 ALA A O 1
ATOM 632 N N . ASP A 1 80 ? 52.579 -14.592 -86.930 1.00 71.50 80 ASP A N 1
ATOM 633 C CA . ASP A 1 80 ? 51.993 -13.424 -86.267 1.00 71.50 80 ASP A CA 1
ATOM 634 C C . ASP A 1 80 ? 50.651 -13.739 -85.612 1.00 71.50 80 ASP A C 1
ATOM 636 O O . ASP A 1 80 ? 50.399 -13.253 -84.514 1.00 71.50 80 ASP A O 1
ATOM 640 N N . LYS A 1 81 ? 49.819 -14.608 -86.206 1.00 74.25 81 LYS A N 1
ATOM 641 C CA . LYS A 1 81 ? 48.568 -15.065 -85.568 1.00 74.25 81 LYS A CA 1
ATOM 642 C C . LYS A 1 81 ? 48.830 -15.802 -84.257 1.00 74.25 81 LYS A C 1
ATOM 644 O O . LYS A 1 81 ? 48.118 -15.596 -83.278 1.00 74.25 81 LYS A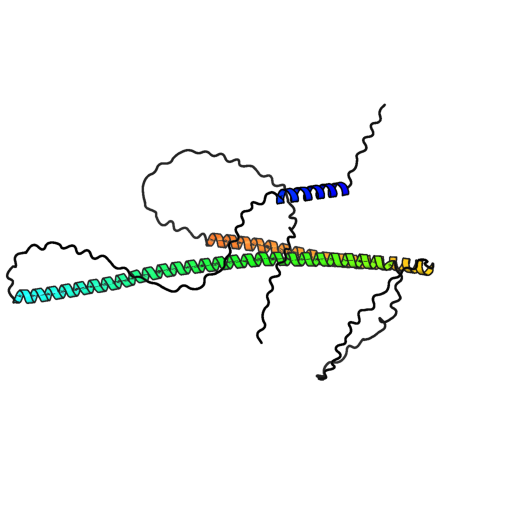 O 1
ATOM 649 N N . LYS A 1 82 ? 49.860 -16.656 -84.215 1.00 78.38 82 LYS A N 1
ATOM 650 C CA . LYS A 1 82 ? 50.246 -17.380 -82.991 1.00 78.38 82 LYS A CA 1
ATOM 651 C C . LYS A 1 82 ? 50.799 -16.426 -81.930 1.00 78.38 82 LYS A C 1
ATOM 653 O O . LYS A 1 82 ? 50.479 -16.568 -80.751 1.00 78.38 82 LYS A O 1
ATOM 658 N N . ARG A 1 83 ? 51.582 -15.422 -82.336 1.00 78.62 83 ARG A N 1
ATOM 659 C CA . ARG A 1 83 ? 52.111 -14.392 -81.432 1.00 78.62 83 ARG A CA 1
ATOM 660 C C . ARG A 1 83 ? 51.013 -13.456 -80.913 1.00 78.62 83 ARG A C 1
ATOM 662 O O . ARG A 1 83 ? 50.972 -13.194 -79.713 1.00 78.62 83 ARG A O 1
ATOM 669 N N . SER A 1 84 ? 50.105 -12.995 -81.774 1.00 78.50 84 SER A N 1
ATOM 670 C CA . SER A 1 84 ? 48.992 -12.116 -81.403 1.00 78.50 84 SER A CA 1
ATOM 671 C C . SER A 1 84 ? 47.977 -12.834 -80.520 1.00 78.50 84 SER A C 1
ATOM 673 O O . SER A 1 84 ? 47.542 -12.254 -79.534 1.00 78.50 84 SER A O 1
ATOM 675 N N . ALA A 1 85 ? 47.664 -14.107 -80.792 1.00 81.50 85 ALA A N 1
ATOM 676 C CA . ALA A 1 85 ? 46.802 -14.918 -79.932 1.00 81.50 85 ALA A CA 1
ATOM 677 C C . ALA A 1 85 ? 47.414 -15.126 -78.538 1.00 81.50 85 ALA A C 1
ATOM 679 O O . ALA A 1 85 ? 46.706 -15.039 -77.538 1.00 81.50 85 ALA A O 1
ATOM 680 N N . ARG A 1 86 ? 48.737 -15.329 -78.444 1.00 82.38 86 ARG A N 1
ATOM 681 C CA . ARG A 1 86 ? 49.429 -15.462 -77.153 1.00 82.38 86 ARG A CA 1
ATOM 682 C C . ARG A 1 86 ? 49.470 -14.146 -76.372 1.00 82.38 86 ARG A C 1
ATOM 684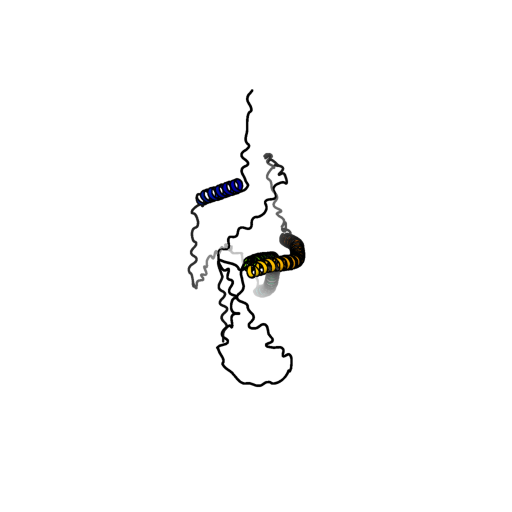 O O . ARG A 1 86 ? 49.218 -14.153 -75.171 1.00 82.38 86 ARG A O 1
ATOM 691 N N . MET A 1 87 ? 49.758 -13.022 -77.033 1.00 83.69 87 MET A N 1
ATOM 692 C CA . MET A 1 87 ? 49.761 -11.706 -76.376 1.00 83.69 87 MET A CA 1
ATOM 693 C C . MET A 1 87 ? 48.348 -11.267 -75.976 1.00 83.69 87 MET A C 1
ATOM 695 O O . MET A 1 87 ? 48.156 -10.780 -74.866 1.00 83.69 87 MET A O 1
ATOM 699 N N . PHE A 1 88 ? 47.351 -11.507 -76.828 1.00 87.81 88 PHE A N 1
ATOM 700 C CA . PHE A 1 88 ? 45.949 -11.226 -76.528 1.00 87.81 88 PHE A CA 1
ATOM 701 C C . PHE A 1 88 ? 45.416 -12.114 -75.399 1.00 87.81 88 PHE A C 1
ATOM 703 O O . PHE A 1 88 ? 44.766 -11.611 -74.492 1.00 87.81 88 PHE A O 1
ATOM 710 N N . GLY A 1 89 ? 45.754 -13.408 -75.392 1.00 89.44 89 GLY A N 1
ATOM 711 C CA . GLY A 1 89 ? 45.417 -14.320 -74.298 1.00 89.44 89 GLY A CA 1
ATOM 712 C C . GLY A 1 89 ? 46.070 -13.921 -72.972 1.00 89.44 89 GLY A C 1
ATOM 713 O O . GLY A 1 89 ? 45.426 -13.994 -71.931 1.00 89.44 89 GLY A O 1
ATOM 714 N N . SER A 1 90 ? 47.311 -13.421 -73.002 1.00 85.25 90 SER A N 1
ATOM 715 C CA . SER A 1 90 ? 47.959 -12.858 -71.812 1.00 85.25 90 SER A CA 1
ATOM 716 C C . SER A 1 90 ? 47.240 -11.602 -71.312 1.00 85.25 90 SER A C 1
ATOM 718 O O . SER A 1 90 ? 47.027 -11.472 -70.110 1.00 85.25 90 SER A O 1
ATOM 720 N N . LEU A 1 91 ? 46.834 -10.703 -72.216 1.00 87.12 91 LEU A N 1
ATOM 721 C CA . LEU A 1 91 ? 46.119 -9.470 -71.872 1.00 87.12 91 LEU A CA 1
ATOM 722 C C . LEU A 1 91 ? 44.706 -9.758 -71.331 1.00 87.12 91 LEU A C 1
ATOM 724 O O . LEU A 1 91 ? 44.288 -9.172 -70.334 1.00 87.12 91 LEU A O 1
ATOM 728 N N . MET A 1 92 ? 43.989 -10.704 -71.942 1.00 87.56 92 MET A N 1
ATOM 729 C CA . MET A 1 92 ? 42.683 -11.174 -71.467 1.00 87.56 92 MET A CA 1
ATOM 730 C C . MET A 1 92 ? 42.801 -11.905 -70.132 1.00 87.56 92 MET A C 1
ATOM 732 O O . MET A 1 92 ? 41.997 -11.666 -69.240 1.00 87.56 92 MET A O 1
ATOM 736 N N . GLY A 1 93 ? 43.849 -12.708 -69.938 1.00 89.38 93 GLY A N 1
ATOM 737 C CA . GLY A 1 93 ? 44.144 -13.328 -68.649 1.00 89.38 93 GLY A CA 1
ATOM 738 C C . GLY A 1 93 ? 44.390 -12.297 -67.543 1.00 89.38 93 GLY A C 1
ATOM 739 O O . GLY A 1 93 ? 43.901 -12.472 -66.429 1.00 89.38 93 GLY A O 1
ATOM 740 N N . THR A 1 94 ? 45.093 -11.196 -67.835 1.00 86.12 94 THR A N 1
ATOM 741 C CA . THR A 1 94 ? 45.259 -10.091 -66.874 1.00 86.12 94 THR A CA 1
ATOM 742 C C . THR A 1 94 ? 43.968 -9.305 -66.645 1.00 86.12 94 THR A C 1
ATOM 744 O O . THR A 1 94 ? 43.704 -8.900 -65.517 1.00 86.12 94 THR A O 1
ATOM 747 N N . LEU A 1 95 ? 43.133 -9.136 -67.674 1.00 84.62 95 LEU A N 1
ATOM 748 C CA . LEU A 1 95 ? 41.858 -8.428 -67.566 1.00 84.62 95 LEU A CA 1
ATOM 749 C C . LEU A 1 95 ? 40.830 -9.225 -66.749 1.00 84.62 95 LEU A C 1
ATOM 751 O O . LEU A 1 95 ? 40.190 -8.653 -65.871 1.00 84.62 95 LEU A O 1
ATOM 755 N N . SER A 1 96 ? 40.721 -10.541 -66.970 1.00 86.69 96 SER A N 1
ATOM 756 C CA . SER A 1 96 ? 39.875 -11.425 -66.157 1.00 86.69 96 SER A CA 1
ATOM 757 C C . SER A 1 96 ? 40.341 -11.470 -64.705 1.00 86.69 96 SER A C 1
ATOM 759 O O . SER A 1 96 ? 39.514 -11.342 -63.811 1.00 86.69 96 SER A O 1
ATOM 761 N N . LYS A 1 97 ? 41.656 -11.541 -64.445 1.00 86.44 97 LYS A N 1
ATOM 762 C CA . LYS A 1 97 ? 42.181 -11.455 -63.070 1.00 86.44 97 LYS A CA 1
ATOM 763 C C . LYS A 1 97 ? 41.817 -10.133 -62.392 1.00 86.44 97 LYS A C 1
ATOM 765 O O . LYS A 1 97 ? 41.370 -10.145 -61.251 1.00 86.44 97 LYS A O 1
ATOM 770 N N . PHE A 1 98 ? 41.934 -9.009 -63.099 1.00 84.88 98 PHE A N 1
ATOM 771 C CA . PHE A 1 98 ? 41.547 -7.702 -62.564 1.00 84.88 98 PHE A CA 1
ATOM 772 C C . PHE A 1 98 ? 40.037 -7.604 -62.297 1.00 84.88 98 PHE A C 1
ATOM 774 O O . PHE A 1 98 ? 39.620 -7.034 -61.288 1.00 84.88 98 PHE A O 1
ATOM 781 N N . GLN A 1 99 ? 39.204 -8.185 -63.165 1.00 83.69 99 GLN A N 1
ATOM 782 C CA . GLN A 1 99 ? 37.757 -8.266 -62.953 1.00 83.69 99 GLN A CA 1
ATOM 783 C C . GLN A 1 99 ? 37.402 -9.142 -61.747 1.00 83.69 99 GLN A C 1
ATOM 785 O O . GLN A 1 99 ? 36.579 -8.727 -60.932 1.00 83.69 99 GLN A O 1
ATOM 790 N N . ASP A 1 100 ? 38.054 -10.293 -61.584 1.00 84.56 100 ASP A N 1
ATOM 791 C CA . ASP A 1 100 ? 37.840 -11.198 -60.453 1.00 84.56 100 ASP A CA 1
ATOM 792 C C . ASP A 1 100 ? 38.277 -10.567 -59.127 1.00 84.56 100 ASP A C 1
ATOM 794 O O . ASP A 1 100 ? 37.551 -10.639 -58.136 1.00 84.56 100 ASP A O 1
ATOM 798 N N . GLU A 1 101 ? 39.436 -9.906 -59.093 1.00 82.12 101 GLU A N 1
ATOM 799 C CA . GLU A 1 101 ? 39.924 -9.183 -57.913 1.00 82.12 101 GLU A CA 1
ATOM 800 C C . GLU A 1 101 ? 39.021 -7.992 -57.573 1.00 82.12 101 GLU A C 1
ATOM 802 O O . GLU A 1 101 ? 38.651 -7.803 -56.411 1.00 82.12 101 GLU A O 1
ATOM 807 N N . THR A 1 102 ? 38.576 -7.235 -58.578 1.00 77.06 102 THR A N 1
ATOM 808 C CA . THR A 1 102 ? 37.630 -6.127 -58.391 1.00 77.06 102 THR A CA 1
ATOM 809 C C . THR A 1 102 ? 36.267 -6.633 -57.915 1.00 77.06 102 THR A C 1
ATOM 811 O O . THR A 1 102 ? 35.658 -6.015 -57.046 1.00 77.06 102 THR A O 1
ATOM 814 N N . SER A 1 103 ? 35.782 -7.763 -58.435 1.00 74.00 103 SER A N 1
ATOM 815 C CA . SER A 1 103 ? 34.515 -8.381 -58.028 1.00 74.00 103 SER A CA 1
ATOM 816 C C . SER A 1 103 ? 34.584 -8.899 -56.593 1.00 74.00 103 SER A C 1
ATOM 818 O O . SER A 1 103 ? 33.733 -8.545 -55.780 1.00 74.00 103 SER A O 1
ATOM 820 N N . LYS A 1 104 ? 35.643 -9.633 -56.227 1.00 78.00 104 LYS A N 1
ATOM 821 C CA . LYS A 1 104 ? 35.884 -10.087 -54.846 1.00 78.00 104 LYS A CA 1
ATOM 822 C C . LYS A 1 104 ? 36.011 -8.909 -53.878 1.00 78.00 104 LYS A C 1
ATOM 824 O O . LYS A 1 104 ? 35.434 -8.932 -52.791 1.00 78.00 104 LYS A O 1
ATOM 829 N N . THR A 1 105 ? 36.699 -7.841 -54.278 1.00 74.06 105 THR A N 1
ATOM 830 C CA . THR A 1 105 ? 36.817 -6.619 -53.466 1.00 74.06 105 THR A CA 1
ATOM 831 C C . THR A 1 105 ? 35.463 -5.923 -53.310 1.00 74.06 105 THR A C 1
ATOM 833 O O . THR A 1 105 ? 35.066 -5.607 -52.195 1.00 74.06 105 THR A O 1
ATOM 836 N N . LYS A 1 106 ? 34.684 -5.768 -54.387 1.00 75.31 106 LYS A N 1
ATOM 837 C CA . LYS A 1 106 ? 33.334 -5.179 -54.331 1.00 75.31 106 LYS A CA 1
ATOM 838 C C . LYS A 1 106 ? 32.357 -6.024 -53.516 1.00 75.31 106 LYS A C 1
ATOM 840 O O . LYS A 1 106 ? 31.567 -5.468 -52.763 1.00 75.31 106 LYS A O 1
ATOM 845 N N . GLN A 1 107 ? 32.410 -7.350 -53.633 1.00 77.62 107 GLN A N 1
ATOM 846 C CA . GLN A 1 107 ? 31.580 -8.263 -52.846 1.00 77.62 107 GLN A CA 1
ATOM 847 C C . GLN A 1 107 ? 31.924 -8.178 -51.357 1.00 77.62 107 GLN A C 1
ATOM 849 O O . GLN A 1 107 ? 31.021 -8.082 -50.528 1.00 77.62 107 GLN A O 1
ATOM 854 N N . THR A 1 108 ? 33.213 -8.145 -51.007 1.00 86.25 108 THR A N 1
ATOM 855 C CA . THR A 1 108 ? 33.644 -7.995 -49.609 1.00 86.25 108 THR A CA 1
ATOM 856 C C . THR A 1 108 ? 33.334 -6.605 -49.056 1.00 86.25 108 THR A C 1
ATOM 858 O O . THR A 1 108 ? 32.908 -6.494 -47.911 1.00 86.25 108 THR A O 1
ATOM 861 N N . GLU A 1 109 ? 33.471 -5.542 -49.850 1.00 88.25 109 GLU A N 1
ATOM 862 C CA . GLU A 1 109 ? 33.110 -4.183 -49.440 1.00 88.25 109 GLU A CA 1
ATOM 863 C C . GLU A 1 109 ? 31.592 -4.018 -49.271 1.00 88.25 109 GLU A C 1
ATOM 865 O O . GLU A 1 109 ? 31.137 -3.490 -48.257 1.00 88.25 109 GLU A O 1
ATOM 870 N N . ALA A 1 110 ? 30.787 -4.531 -50.205 1.00 88.25 110 ALA A N 1
ATOM 871 C CA . ALA A 1 110 ? 29.331 -4.528 -50.094 1.00 88.25 110 ALA A CA 1
ATOM 872 C C . ALA A 1 110 ? 28.851 -5.348 -48.886 1.00 88.25 110 ALA A C 1
ATOM 874 O O . ALA A 1 110 ? 27.971 -4.899 -48.151 1.00 88.25 110 ALA A O 1
ATOM 875 N N . ALA A 1 111 ? 29.453 -6.514 -48.633 1.00 88.94 111 ALA A N 1
ATOM 876 C CA . ALA A 1 111 ? 29.171 -7.315 -47.445 1.00 88.94 111 ALA A CA 1
ATOM 877 C C . ALA A 1 111 ? 29.540 -6.571 -46.151 1.00 88.94 111 ALA A C 1
ATOM 879 O O . ALA A 1 111 ? 28.743 -6.549 -45.217 1.00 88.94 111 ALA A O 1
ATOM 880 N N . LYS A 1 112 ? 30.695 -5.888 -46.113 1.00 92.06 112 LYS A N 1
ATOM 881 C CA . LYS A 1 112 ? 31.095 -5.037 -44.978 1.00 92.06 112 LYS A CA 1
ATOM 882 C C . LYS A 1 112 ? 30.101 -3.902 -44.734 1.00 92.06 112 LYS A C 1
ATOM 884 O O . LYS A 1 112 ? 29.733 -3.665 -43.588 1.00 92.06 112 LYS A O 1
ATOM 889 N N . ARG A 1 113 ? 29.623 -3.230 -45.789 1.00 94.31 113 ARG A N 1
ATOM 890 C CA . ARG A 1 113 ? 28.594 -2.179 -45.671 1.00 94.31 113 ARG A CA 1
ATOM 891 C C . ARG A 1 113 ? 27.276 -2.736 -45.129 1.00 94.31 113 ARG A C 1
ATOM 893 O O . ARG A 1 113 ? 26.698 -2.128 -44.236 1.00 94.31 113 ARG A O 1
ATOM 900 N N . ARG A 1 114 ? 26.833 -3.908 -45.604 1.00 92.12 114 ARG A N 1
ATOM 901 C CA . ARG A 1 114 ? 25.642 -4.595 -45.067 1.00 92.12 114 ARG A CA 1
ATOM 902 C C . ARG A 1 114 ? 25.802 -4.933 -43.586 1.00 92.12 114 ARG A C 1
ATOM 904 O O . ARG A 1 114 ? 24.930 -4.589 -42.802 1.00 92.12 114 ARG A O 1
ATOM 911 N N . ALA A 1 115 ? 26.931 -5.525 -43.197 1.00 92.50 115 ALA A N 1
ATOM 912 C CA . ALA A 1 115 ? 27.214 -5.854 -41.801 1.00 92.50 115 ALA A CA 1
ATOM 913 C C . ALA A 1 115 ? 27.260 -4.605 -40.903 1.00 92.50 115 ALA A C 1
ATOM 915 O O . ALA A 1 115 ? 26.773 -4.637 -39.779 1.00 92.50 115 ALA A O 1
ATOM 916 N N . ALA A 1 116 ? 27.804 -3.488 -41.395 1.00 93.81 116 ALA A N 1
ATOM 917 C CA . ALA A 1 116 ? 27.823 -2.228 -40.655 1.00 93.81 116 ALA A CA 1
ATOM 918 C C . ALA A 1 116 ? 26.413 -1.652 -40.434 1.00 93.81 116 ALA A C 1
ATOM 920 O O . ALA A 1 116 ? 26.109 -1.191 -39.334 1.00 93.81 116 ALA A O 1
ATOM 921 N N . VAL A 1 117 ? 25.546 -1.699 -41.453 1.00 93.75 117 VAL A N 1
ATOM 922 C CA . VAL A 1 117 ? 24.142 -1.269 -41.337 1.00 93.75 117 VAL A CA 1
ATOM 923 C C . VAL A 1 117 ? 23.370 -2.177 -40.383 1.00 93.75 117 VAL A C 1
ATOM 925 O O . VAL A 1 117 ? 22.688 -1.671 -39.498 1.00 93.75 117 VAL A O 1
ATOM 928 N N . GLU A 1 118 ? 23.530 -3.493 -40.511 1.00 94.50 118 GLU A N 1
ATOM 929 C CA . GLU A 1 118 ? 22.893 -4.478 -39.633 1.00 94.50 118 GLU A CA 1
ATOM 930 C C . GLU A 1 118 ? 23.324 -4.287 -38.174 1.00 94.50 118 GLU A C 1
ATOM 932 O O . GLU A 1 118 ? 22.484 -4.187 -37.285 1.00 94.50 118 GLU A O 1
ATOM 937 N N . ASN A 1 119 ? 24.624 -4.106 -37.919 1.00 94.81 119 ASN A N 1
ATOM 938 C CA . ASN A 1 119 ? 25.123 -3.794 -36.580 1.00 94.81 119 ASN A CA 1
ATOM 939 C C . ASN A 1 119 ? 24.517 -2.492 -36.034 1.00 94.81 119 ASN A C 1
ATOM 941 O O . ASN A 1 119 ? 24.162 -2.438 -34.859 1.00 94.81 119 ASN A O 1
ATOM 945 N N . ARG A 1 120 ? 24.366 -1.448 -36.864 1.00 95.00 120 ARG A N 1
ATOM 946 C CA . ARG A 1 120 ? 23.721 -0.185 -36.458 1.00 95.00 120 ARG A CA 1
ATOM 947 C C . ARG A 1 120 ? 22.235 -0.374 -36.143 1.00 95.00 120 ARG A C 1
ATOM 949 O O . ARG A 1 120 ? 21.720 0.282 -35.242 1.00 95.00 120 ARG A O 1
ATOM 956 N N . LEU A 1 121 ? 21.541 -1.241 -36.874 1.00 94.62 121 LEU A N 1
ATOM 957 C CA . LEU A 1 121 ? 20.140 -1.559 -36.611 1.00 94.62 121 LEU A CA 1
ATOM 958 C C . LEU A 1 121 ? 19.996 -2.350 -35.306 1.00 94.62 121 LEU A C 1
ATOM 960 O O . LEU A 1 121 ? 19.189 -1.990 -34.455 1.00 94.62 121 LEU A O 1
ATOM 964 N N . GLN A 1 122 ? 20.831 -3.368 -35.101 1.00 95.81 122 GLN A N 1
ATOM 965 C CA . GLN A 1 122 ? 20.823 -4.176 -33.883 1.00 95.81 122 GLN A CA 1
ATOM 966 C C . GLN A 1 122 ? 21.159 -3.358 -32.636 1.00 95.81 122 GLN A C 1
ATOM 968 O O . GLN A 1 122 ? 20.554 -3.571 -31.587 1.00 95.81 122 GLN A O 1
ATOM 973 N N . THR A 1 123 ? 22.099 -2.412 -32.720 1.00 94.56 123 THR A N 1
ATOM 974 C CA . THR A 1 123 ? 22.395 -1.524 -31.587 1.00 94.56 123 THR A CA 1
ATOM 975 C C . THR A 1 123 ? 21.226 -0.595 -31.274 1.00 94.56 123 THR A C 1
ATOM 977 O O . THR A 1 123 ? 20.909 -0.432 -30.099 1.00 94.56 123 THR A O 1
ATOM 980 N N . LYS A 1 124 ? 20.534 -0.051 -32.287 1.00 94.00 124 LYS A N 1
ATOM 981 C CA . LYS A 1 124 ? 19.304 0.735 -32.081 1.00 94.00 124 LYS A CA 1
ATOM 982 C C . LYS A 1 124 ? 18.204 -0.091 -31.413 1.00 94.00 124 LYS A C 1
ATOM 984 O O . LYS A 1 124 ? 17.689 0.328 -30.384 1.00 94.00 124 LYS A O 1
ATOM 989 N N . LEU A 1 125 ? 17.925 -1.292 -31.924 1.00 94.44 125 LEU A N 1
ATOM 990 C CA . LEU A 1 125 ? 16.916 -2.187 -31.346 1.00 94.44 125 LEU A CA 1
ATOM 991 C C . LEU A 1 125 ? 17.226 -2.552 -29.888 1.00 94.44 125 LEU A C 1
ATOM 993 O O . LEU A 1 125 ? 16.322 -2.577 -29.057 1.00 94.44 125 LEU A O 1
ATOM 997 N N . LYS A 1 126 ? 18.499 -2.795 -29.548 1.00 95.31 126 LYS A N 1
ATOM 998 C CA . LYS A 1 126 ? 18.913 -3.051 -28.159 1.00 95.31 126 LYS A CA 1
ATOM 999 C C . LYS A 1 126 ? 18.680 -1.838 -27.256 1.00 95.31 126 LYS A C 1
ATOM 1001 O O . LYS A 1 126 ? 18.131 -2.000 -26.172 1.00 95.31 126 LYS A O 1
ATOM 1006 N N . LEU A 1 127 ? 19.043 -0.635 -27.706 1.00 91.94 127 LEU A N 1
ATOM 1007 C CA . LEU A 1 127 ? 18.824 0.600 -26.944 1.00 91.94 127 LEU A CA 1
ATOM 1008 C C . LEU A 1 127 ? 17.331 0.893 -26.733 1.00 91.94 127 LEU A C 1
ATOM 1010 O O . LEU A 1 127 ? 16.932 1.280 -25.635 1.00 91.94 127 LEU A O 1
ATOM 1014 N N . GLU A 1 128 ? 16.502 0.673 -27.753 1.00 91.06 128 GLU A N 1
ATOM 1015 C CA . GLU A 1 128 ? 15.046 0.810 -27.656 1.00 91.06 128 GLU A CA 1
ATOM 1016 C C . GLU A 1 128 ? 14.448 -0.217 -26.685 1.00 91.06 128 GLU A C 1
ATOM 1018 O O . GLU A 1 128 ? 13.650 0.146 -25.820 1.00 91.06 128 GLU A O 1
ATOM 1023 N N . ALA A 1 129 ? 14.876 -1.481 -26.763 1.00 94.88 129 ALA A N 1
ATOM 1024 C CA . ALA A 1 129 ? 14.431 -2.534 -25.853 1.00 94.88 129 ALA A CA 1
ATOM 1025 C C . ALA A 1 129 ? 14.810 -2.237 -24.392 1.00 94.88 129 ALA A C 1
ATOM 1027 O O . ALA A 1 129 ? 13.971 -2.366 -23.499 1.00 94.88 129 ALA A O 1
ATOM 1028 N N . GLU A 1 130 ? 16.042 -1.785 -24.138 1.00 93.19 130 GLU A N 1
ATOM 1029 C CA . GLU A 1 130 ? 16.481 -1.362 -22.803 1.00 93.19 130 GLU A CA 1
ATOM 1030 C C . GLU A 1 130 ? 15.690 -0.150 -22.293 1.00 93.19 130 GLU A C 1
ATOM 1032 O O . GLU A 1 130 ? 15.310 -0.106 -21.121 1.00 93.19 130 GLU A O 1
ATOM 1037 N N . SER A 1 131 ? 15.406 0.825 -23.162 1.00 90.88 131 SER A N 1
ATOM 1038 C CA . SER A 1 131 ? 14.597 2.002 -22.824 1.00 90.88 131 SER A CA 1
ATOM 1039 C C . SER A 1 131 ? 13.166 1.616 -22.430 1.00 90.88 131 SER A C 1
ATOM 1041 O O . SER A 1 131 ? 12.672 2.041 -21.383 1.00 90.88 131 SER A O 1
ATOM 1043 N N . LEU A 1 132 ? 12.521 0.739 -23.208 1.00 92.31 132 LEU A N 1
ATOM 1044 C CA . LEU A 1 132 ? 11.191 0.210 -22.894 1.00 92.31 132 LEU A CA 1
ATOM 1045 C C . LEU A 1 132 ? 11.182 -0.597 -21.593 1.00 92.31 132 LEU A C 1
ATOM 1047 O O . LEU A 1 132 ? 10.247 -0.470 -20.803 1.00 92.31 132 LEU A O 1
ATOM 1051 N N . HIS A 1 133 ? 12.219 -1.399 -21.344 1.00 94.12 133 HIS A N 1
ATOM 1052 C CA . HIS A 1 133 ? 12.351 -2.143 -20.095 1.00 94.12 133 HIS A CA 1
ATOM 1053 C C . HIS A 1 133 ? 12.437 -1.203 -18.884 1.00 94.12 133 HIS A C 1
ATOM 1055 O O . HIS A 1 133 ? 11.733 -1.414 -17.898 1.00 94.12 133 HIS A O 1
ATOM 1061 N N . ARG A 1 134 ? 13.242 -0.132 -18.962 1.00 92.56 134 ARG A N 1
ATOM 1062 C CA . ARG A 1 134 ? 13.314 0.885 -17.896 1.00 92.56 134 ARG A CA 1
ATOM 1063 C C . ARG A 1 134 ? 11.966 1.565 -17.671 1.00 92.56 134 ARG A C 1
ATOM 1065 O O . ARG A 1 134 ? 11.538 1.680 -16.530 1.00 92.56 134 ARG A O 1
ATOM 1072 N N . LEU A 1 135 ? 11.263 1.944 -18.741 1.00 92.88 135 LEU A N 1
ATOM 1073 C CA . LEU A 1 135 ? 9.947 2.575 -18.628 1.00 92.88 135 LEU A CA 1
ATOM 1074 C C . LEU A 1 135 ? 8.931 1.671 -17.910 1.00 92.88 135 LEU A C 1
ATOM 1076 O O . LEU A 1 135 ? 8.248 2.135 -16.998 1.00 92.88 135 LEU A O 1
ATOM 1080 N N . ARG A 1 136 ? 8.882 0.380 -18.267 1.00 95.25 136 ARG A N 1
ATOM 1081 C CA . ARG A 1 136 ? 8.020 -0.609 -17.598 1.00 95.25 136 ARG A CA 1
ATOM 1082 C C . ARG A 1 136 ? 8.396 -0.809 -16.131 1.00 95.25 136 ARG A C 1
ATOM 1084 O O . ARG A 1 136 ? 7.507 -0.884 -15.290 1.00 95.25 136 ARG A O 1
ATOM 1091 N N . ALA A 1 137 ? 9.690 -0.863 -15.812 1.00 95.19 137 ALA A N 1
ATOM 1092 C CA . ALA A 1 137 ? 10.153 -0.971 -14.429 1.00 95.19 137 ALA A CA 1
ATOM 1093 C C . ALA A 1 137 ? 9.710 0.241 -13.589 1.00 95.19 137 ALA A C 1
ATOM 1095 O O . ALA A 1 137 ? 9.180 0.067 -12.496 1.00 95.19 137 ALA A O 1
ATOM 1096 N N . CYS A 1 138 ? 9.828 1.455 -14.133 1.00 95.25 138 CYS A N 1
ATOM 1097 C CA . CYS A 1 138 ? 9.341 2.676 -13.493 1.00 95.25 138 CYS A CA 1
ATOM 1098 C C . CYS A 1 138 ? 7.813 2.681 -13.283 1.00 95.25 138 CYS A C 1
ATOM 1100 O O . CYS A 1 138 ? 7.330 3.194 -12.278 1.00 95.25 138 CYS A O 1
ATOM 1102 N N . GLU A 1 139 ? 7.030 2.154 -14.229 1.00 95.19 139 GLU A N 1
ATOM 1103 C CA . GLU A 1 139 ? 5.568 2.019 -14.095 1.00 95.19 139 GLU A CA 1
ATOM 1104 C C . GLU A 1 139 ? 5.171 0.988 -13.029 1.00 95.19 139 GLU A C 1
ATOM 1106 O O . GLU A 1 139 ? 4.275 1.241 -12.218 1.00 95.19 139 GLU A O 1
ATOM 1111 N N . ALA A 1 140 ? 5.868 -0.149 -12.980 1.00 97.31 140 ALA A N 1
ATOM 1112 C CA . ALA A 1 140 ? 5.681 -1.151 -11.936 1.00 97.31 140 ALA A CA 1
ATOM 1113 C C . ALA A 1 140 ? 6.038 -0.595 -10.545 1.00 97.31 140 ALA A C 1
ATOM 1115 O O . ALA A 1 140 ? 5.308 -0.808 -9.579 1.00 97.31 140 ALA A O 1
ATOM 1116 N N . GLU A 1 141 ? 7.122 0.176 -10.439 1.00 96.25 141 GLU A N 1
ATOM 1117 C CA . GLU A 1 141 ? 7.507 0.832 -9.188 1.00 96.25 141 GLU A CA 1
ATOM 1118 C C . GLU A 1 141 ? 6.463 1.870 -8.746 1.00 96.25 141 GLU A C 1
ATOM 1120 O O . GLU A 1 141 ? 6.028 1.867 -7.596 1.00 96.25 141 GLU A O 1
ATOM 1125 N N . GLU A 1 142 ? 5.996 2.717 -9.668 1.00 96.25 142 GLU A N 1
ATOM 1126 C CA . GLU A 1 142 ? 4.956 3.715 -9.404 1.00 96.25 142 GLU A CA 1
ATOM 1127 C C . GLU A 1 142 ? 3.664 3.081 -8.859 1.00 96.25 142 GLU A C 1
ATOM 1129 O O . GLU A 1 142 ? 3.094 3.572 -7.881 1.00 96.25 142 GLU A O 1
ATOM 1134 N N . THR A 1 143 ? 3.200 1.989 -9.469 1.00 97.50 143 THR A N 1
ATOM 1135 C CA . THR A 1 143 ? 1.998 1.276 -9.007 1.00 97.50 143 THR A CA 1
ATOM 1136 C C . THR A 1 143 ? 2.222 0.594 -7.657 1.00 97.50 143 THR A C 1
ATOM 1138 O O . THR A 1 143 ? 1.360 0.696 -6.783 1.00 97.50 143 THR A O 1
ATOM 1141 N N . SER A 1 144 ? 3.391 -0.015 -7.441 1.00 98.12 144 SER A N 1
ATOM 1142 C CA . SER A 1 144 ? 3.769 -0.638 -6.166 1.00 98.12 144 SER A CA 1
ATOM 1143 C C . SER A 1 144 ? 3.777 0.366 -5.006 1.00 98.12 144 SER A C 1
ATOM 1145 O O . SER A 1 144 ? 3.167 0.118 -3.964 1.00 98.12 144 SER A O 1
ATOM 1147 N N . LEU A 1 145 ? 4.378 1.546 -5.201 1.00 97.38 145 LEU A N 1
ATOM 1148 C CA . LEU A 1 145 ? 4.421 2.605 -4.186 1.00 97.38 145 LEU A CA 1
ATOM 1149 C C . LEU A 1 145 ? 3.020 3.115 -3.823 1.00 97.38 145 LEU A C 1
ATOM 1151 O O . LEU A 1 145 ? 2.715 3.302 -2.644 1.00 97.38 145 LEU A O 1
ATOM 1155 N N . LYS A 1 146 ? 2.148 3.311 -4.821 1.00 96.81 146 LYS A N 1
ATOM 1156 C CA . LYS A 1 146 ? 0.751 3.718 -4.594 1.00 96.81 146 LYS A CA 1
ATOM 1157 C C . LYS A 1 146 ? -0.019 2.658 -3.806 1.00 96.81 146 LYS A C 1
ATOM 1159 O O . LYS A 1 146 ? -0.673 2.992 -2.822 1.00 96.81 146 LYS A O 1
ATOM 1164 N N . GLN A 1 147 ? 0.099 1.389 -4.200 1.00 98.06 147 GLN A N 1
ATOM 1165 C CA . GLN A 1 147 ? -0.557 0.278 -3.506 1.00 98.06 147 GLN A CA 1
ATOM 1166 C C . GLN A 1 147 ? -0.059 0.114 -2.069 1.00 98.06 147 GLN A C 1
ATOM 1168 O O . GLN A 1 147 ? -0.850 -0.200 -1.184 1.00 98.06 147 GLN A O 1
ATOM 1173 N N . HIS A 1 148 ? 1.234 0.324 -1.818 1.00 97.94 148 HIS A N 1
ATOM 1174 C CA . HIS A 1 148 ? 1.793 0.207 -0.475 1.00 97.94 148 HIS A CA 1
ATOM 1175 C C . HIS A 1 148 ? 1.176 1.222 0.495 1.00 97.94 148 HIS A C 1
ATOM 1177 O O . HIS A 1 148 ? 0.736 0.839 1.578 1.00 97.94 148 HIS A O 1
ATOM 1183 N N . VAL A 1 149 ? 1.080 2.490 0.080 1.00 98.38 149 VAL A N 1
ATOM 1184 C CA . VAL A 1 149 ? 0.422 3.537 0.876 1.00 98.38 149 VAL A CA 1
ATOM 1185 C C . VAL A 1 149 ? -1.054 3.209 1.089 1.00 98.38 149 VAL A C 1
ATOM 1187 O O . VAL A 1 149 ? -1.514 3.266 2.224 1.00 98.38 149 VAL A O 1
ATOM 1190 N N . LEU A 1 150 ? -1.771 2.805 0.034 1.00 98.31 150 LEU A N 1
ATOM 1191 C CA . LEU A 1 150 ? -3.193 2.460 0.120 1.00 98.31 150 LEU A CA 1
ATOM 1192 C C . LEU A 1 150 ? -3.453 1.359 1.159 1.00 98.31 150 LEU A C 1
ATOM 1194 O O . LEU A 1 150 ? -4.254 1.555 2.065 1.00 98.31 150 LEU A O 1
ATOM 1198 N N . ARG A 1 151 ? -2.701 0.250 1.103 1.00 98.44 151 ARG A N 1
ATOM 1199 C CA . ARG A 1 151 ? -2.835 -0.854 2.073 1.00 98.44 151 ARG A CA 1
ATOM 1200 C C . ARG A 1 151 ? -2.636 -0.386 3.512 1.00 98.44 151 ARG A C 1
ATOM 1202 O O . ARG A 1 151 ? -3.338 -0.848 4.404 1.00 98.44 151 ARG A O 1
ATOM 1209 N N . LYS A 1 152 ? -1.680 0.519 3.745 1.00 98.25 152 LYS A N 1
ATOM 1210 C CA . LYS A 1 152 ? -1.421 1.074 5.080 1.00 98.25 152 LYS A CA 1
ATOM 1211 C C . LYS A 1 152 ? -2.521 2.018 5.549 1.00 98.25 152 LYS A C 1
ATOM 1213 O O . LYS A 1 152 ? -2.880 1.985 6.723 1.00 98.25 152 LYS A O 1
ATOM 1218 N N . THR A 1 153 ? -3.091 2.809 4.645 1.00 98.38 153 THR A N 1
ATOM 1219 C CA . THR A 1 153 ? -4.276 3.622 4.936 1.00 98.38 153 THR A CA 1
ATOM 1220 C C . THR A 1 153 ? -5.480 2.748 5.296 1.00 98.38 153 THR A C 1
ATOM 1222 O O . THR A 1 153 ? -6.129 3.002 6.312 1.00 98.38 153 THR A O 1
ATOM 1225 N N . ASP A 1 154 ? -5.732 1.684 4.533 1.00 98.38 154 ASP A N 1
ATOM 1226 C CA . ASP A 1 154 ? -6.842 0.758 4.778 1.00 98.38 154 ASP A CA 1
ATOM 1227 C C . ASP A 1 154 ? -6.677 0.000 6.105 1.00 98.38 154 ASP A C 1
ATOM 1229 O O . ASP A 1 154 ? -7.633 -0.127 6.870 1.00 98.38 154 ASP A O 1
ATOM 1233 N N . GLU A 1 155 ? -5.459 -0.456 6.419 1.00 97.88 155 GLU A N 1
ATOM 1234 C CA . GLU A 1 155 ? -5.127 -1.117 7.689 1.00 97.88 155 GLU A CA 1
ATOM 1235 C C . GLU A 1 155 ? -5.438 -0.211 8.890 1.00 97.88 155 GLU A C 1
ATOM 1237 O O . GLU A 1 155 ? -6.108 -0.632 9.838 1.00 97.88 155 GLU A O 1
ATOM 1242 N N . LEU A 1 156 ? -5.014 1.056 8.836 1.00 98.00 156 LEU A N 1
ATOM 1243 C CA . LEU A 1 156 ? -5.294 2.034 9.886 1.00 98.00 156 LEU A CA 1
ATOM 1244 C C . LEU A 1 156 ? -6.800 2.310 10.023 1.00 98.00 156 LEU A C 1
ATOM 1246 O O . LEU A 1 156 ? -7.328 2.358 11.139 1.00 98.00 156 LEU A O 1
ATOM 1250 N N . GLY A 1 157 ? -7.504 2.442 8.895 1.00 98.00 157 GLY A N 1
ATOM 1251 C CA . GLY A 1 157 ? -8.955 2.607 8.864 1.00 98.00 157 GLY A CA 1
ATOM 1252 C C . GLY A 1 157 ? -9.692 1.420 9.490 1.00 98.00 157 GLY A C 1
ATOM 1253 O O . GLY A 1 157 ? -10.595 1.611 10.309 1.00 98.00 157 GLY A O 1
ATOM 1254 N N . HIS A 1 158 ? -9.272 0.194 9.170 1.00 98.31 158 HIS A N 1
ATOM 1255 C CA . HIS A 1 158 ? -9.847 -1.025 9.731 1.00 98.31 158 HIS A CA 1
ATOM 1256 C C . HIS A 1 158 ? -9.639 -1.114 11.248 1.00 98.31 158 HIS A C 1
ATOM 1258 O O . HIS A 1 158 ? -10.593 -1.370 11.987 1.00 98.31 158 HIS A O 1
ATOM 1264 N N . LEU A 1 159 ? -8.426 -0.830 11.735 1.00 98.00 159 LEU A N 1
ATOM 1265 C CA . LEU A 1 159 ? -8.139 -0.806 13.172 1.00 98.00 159 LEU A CA 1
ATOM 1266 C C . LEU A 1 159 ? -9.004 0.224 13.911 1.00 98.00 159 LEU A C 1
ATOM 1268 O O . LEU A 1 159 ? -9.587 -0.093 14.947 1.00 98.00 159 LEU A O 1
ATOM 1272 N N . SER A 1 160 ? -9.167 1.422 13.347 1.00 98.06 160 SER A N 1
ATOM 1273 C CA . SER A 1 160 ? -10.036 2.460 13.917 1.00 98.06 160 SER A CA 1
ATOM 1274 C C . SER A 1 160 ? -11.485 1.982 14.077 1.00 98.06 160 SER A C 1
ATOM 1276 O O . SER A 1 160 ? -12.101 2.161 15.133 1.00 98.06 160 SER A O 1
ATOM 1278 N N . GLN A 1 161 ? -12.026 1.295 13.066 1.00 98.44 161 GLN A N 1
ATOM 1279 C CA . GLN A 1 161 ? -13.370 0.715 13.131 1.00 98.44 161 GLN A CA 1
ATOM 1280 C C . GLN A 1 161 ? -13.477 -0.388 14.192 1.00 98.44 161 GLN A C 1
ATOM 1282 O O . GLN A 1 161 ? -14.450 -0.411 14.951 1.00 98.44 161 GLN A O 1
ATOM 1287 N N . LEU A 1 162 ? -12.481 -1.274 14.286 1.00 98.06 162 LEU A N 1
ATOM 1288 C CA . LEU A 1 162 ? -12.447 -2.331 15.299 1.00 98.06 162 LEU A CA 1
ATOM 1289 C C . LEU A 1 162 ? -12.441 -1.758 16.719 1.00 98.06 162 LEU A C 1
ATOM 1291 O O . LEU A 1 162 ? -13.228 -2.206 17.554 1.00 98.06 162 LEU A O 1
ATOM 1295 N N . HIS A 1 163 ? -11.615 -0.744 16.987 1.00 98.12 163 HIS A N 1
ATOM 1296 C CA . HIS A 1 163 ? -11.578 -0.075 18.289 1.00 98.12 163 HIS A CA 1
ATOM 1297 C C . HIS A 1 163 ? -12.907 0.612 18.610 1.00 98.12 163 HIS A C 1
ATOM 1299 O O . HIS A 1 163 ? -13.438 0.439 19.706 1.00 98.12 163 HIS A O 1
ATOM 1305 N N . LYS A 1 164 ? -13.527 1.289 17.636 1.00 98.19 164 LYS A N 1
ATOM 1306 C CA . LYS A 1 164 ? -14.859 1.887 17.807 1.00 98.19 164 LYS A CA 1
ATOM 1307 C C . LYS A 1 164 ? -15.912 0.850 18.213 1.00 98.19 164 LYS A C 1
ATOM 1309 O O . LYS A 1 164 ? -16.675 1.085 19.150 1.00 98.19 164 LYS A O 1
ATOM 1314 N N . ILE A 1 165 ? -15.942 -0.303 17.540 1.00 98.06 165 ILE A N 1
ATOM 1315 C CA . ILE A 1 165 ? -16.857 -1.408 17.872 1.00 98.06 165 ILE A CA 1
ATOM 1316 C C . ILE A 1 165 ? -16.530 -1.976 19.257 1.00 98.06 165 ILE A C 1
ATOM 1318 O O . ILE A 1 165 ? -17.438 -2.208 20.054 1.00 98.06 165 ILE A O 1
ATOM 1322 N N . LYS A 1 166 ? -15.244 -2.170 19.569 1.00 97.62 166 LYS A N 1
ATOM 1323 C CA . LYS A 1 166 ? -14.777 -2.663 20.871 1.00 97.62 166 LYS A CA 1
ATOM 1324 C C . LYS A 1 166 ? -15.271 -1.766 22.007 1.00 97.62 166 LYS A C 1
ATOM 1326 O O . LYS A 1 166 ? -15.884 -2.274 22.944 1.00 97.62 166 LYS A O 1
ATOM 1331 N N . PHE A 1 167 ? -15.061 -0.454 21.908 1.00 98.31 167 PHE A N 1
ATOM 1332 C CA . PHE A 1 167 ? -15.476 0.515 22.924 1.00 98.31 167 PHE A CA 1
ATOM 1333 C C . PHE A 1 167 ? -16.998 0.575 23.064 1.00 98.31 167 PHE A C 1
ATOM 1335 O O . PHE A 1 167 ? -17.515 0.490 24.178 1.00 98.31 167 PHE A O 1
ATOM 1342 N N . ALA A 1 168 ? -17.727 0.624 21.944 1.00 98.25 168 ALA A N 1
ATOM 1343 C CA . ALA A 1 168 ? -19.188 0.608 21.950 1.00 98.25 168 ALA A CA 1
ATOM 1344 C C . ALA A 1 168 ? -19.744 -0.654 22.629 1.00 98.25 168 ALA A C 1
ATOM 1346 O O . ALA A 1 168 ? -20.630 -0.561 23.478 1.00 98.25 168 ALA A O 1
ATOM 1347 N N . ASN A 1 169 ? -19.184 -1.824 22.314 1.00 97.00 169 ASN A N 1
ATOM 1348 C CA . ASN A 1 169 ? -19.577 -3.090 22.925 1.00 97.00 169 ASN A CA 1
ATOM 1349 C C . ASN A 1 169 ? -19.248 -3.123 24.421 1.00 97.00 169 ASN A C 1
ATOM 1351 O O . ASN A 1 169 ? -20.091 -3.525 25.219 1.00 97.00 169 ASN A O 1
ATOM 1355 N N . LYS A 1 170 ? -18.051 -2.678 24.819 1.00 96.12 170 LYS A N 1
ATOM 1356 C CA . LYS A 1 170 ? -17.620 -2.646 26.224 1.00 96.12 170 LYS A CA 1
ATOM 1357 C C . LYS A 1 170 ? -18.563 -1.773 27.062 1.00 96.12 170 LYS A C 1
ATOM 1359 O O . LYS A 1 170 ? -19.079 -2.228 28.084 1.00 96.12 170 LYS A O 1
ATOM 1364 N N . LEU A 1 171 ? -18.896 -0.579 26.566 1.00 97.75 171 LEU A N 1
ATOM 1365 C CA . LEU A 1 171 ? -19.882 0.307 27.187 1.00 97.75 171 LEU A CA 1
ATOM 1366 C C . LEU A 1 171 ? -21.284 -0.316 27.210 1.00 97.75 171 LEU A C 1
ATOM 1368 O O . LEU A 1 171 ? -21.928 -0.308 28.258 1.00 97.75 171 LEU A O 1
ATOM 1372 N N . ALA A 1 172 ? -21.749 -0.910 26.108 1.00 96.75 172 ALA A N 1
ATOM 1373 C CA . ALA A 1 172 ? -23.058 -1.560 26.051 1.00 96.75 172 ALA A CA 1
ATOM 1374 C C . ALA A 1 172 ? -23.179 -2.707 27.070 1.00 96.75 172 ALA A C 1
ATOM 1376 O O . ALA A 1 172 ? -24.186 -2.807 27.771 1.00 96.75 172 ALA A O 1
ATOM 1377 N N . PHE A 1 173 ? -22.142 -3.536 27.214 1.00 95.62 173 PHE A N 1
ATOM 1378 C CA . PHE A 1 173 ? -22.130 -4.663 28.147 1.00 95.62 173 PHE A CA 1
ATOM 1379 C C . PHE A 1 173 ? -22.027 -4.254 29.621 1.00 95.62 173 PHE A C 1
ATOM 1381 O O . PHE A 1 173 ? -22.444 -5.026 30.484 1.00 95.62 173 PHE A O 1
ATOM 1388 N N . SER A 1 174 ? -21.558 -3.038 29.924 1.00 96.62 174 SER A N 1
ATOM 1389 C CA . SER A 1 174 ? -21.509 -2.516 31.300 1.00 96.62 174 SER A CA 1
ATOM 1390 C C . SER A 1 174 ? -22.891 -2.341 31.947 1.00 96.62 174 SER A C 1
ATOM 1392 O O . SER A 1 174 ? -23.001 -2.254 33.165 1.00 96.62 174 SER A O 1
ATOM 1394 N N . HIS A 1 175 ? -23.961 -2.327 31.146 1.00 96.00 175 HIS A N 1
ATOM 1395 C CA . HIS A 1 175 ? -25.341 -2.219 31.624 1.00 96.00 175 HIS A CA 1
ATOM 1396 C C . HIS A 1 175 ? -25.943 -3.539 32.123 1.00 96.00 175 HIS A C 1
ATOM 1398 O O . HIS A 1 175 ? -27.055 -3.537 32.652 1.00 96.00 175 HIS A O 1
ATOM 1404 N N . TYR A 1 176 ? -25.254 -4.663 31.929 1.00 96.12 176 TYR A N 1
ATOM 1405 C CA . TYR A 1 176 ? -25.787 -5.995 32.190 1.00 96.12 176 TYR A CA 1
ATOM 1406 C C . TYR A 1 176 ? -25.030 -6.681 33.321 1.00 96.12 176 TYR A C 1
ATOM 1408 O O . TYR A 1 176 ? -23.806 -6.590 33.423 1.00 96.12 176 TYR A O 1
ATOM 1416 N N . LEU A 1 177 ? -25.754 -7.471 34.115 1.00 93.31 177 LEU A N 1
ATOM 1417 C CA . LEU A 1 177 ? -25.125 -8.383 35.056 1.00 93.31 177 LEU A CA 1
ATOM 1418 C C . LEU A 1 177 ? -24.446 -9.501 34.263 1.00 93.31 177 LEU A C 1
ATOM 1420 O O . LEU A 1 177 ? -25.061 -10.172 33.431 1.00 93.31 177 LEU A O 1
ATOM 1424 N N . ARG A 1 178 ? -23.163 -9.720 34.536 1.00 90.38 178 ARG A N 1
ATOM 1425 C CA . ARG A 1 178 ? -22.415 -10.848 33.982 1.00 90.38 178 ARG A CA 1
ATOM 1426 C C . ARG A 1 178 ? -22.693 -12.078 34.841 1.00 90.38 178 ARG A C 1
ATOM 1428 O O . ARG A 1 178 ? -22.543 -12.018 36.062 1.00 90.38 178 ARG A O 1
ATOM 1435 N N . THR A 1 179 ? -23.071 -13.208 34.239 1.00 81.50 179 THR A N 1
ATOM 1436 C CA . THR A 1 179 ? -23.035 -14.494 34.954 1.00 81.50 179 THR A CA 1
ATOM 1437 C C . THR A 1 179 ? -21.590 -14.722 35.372 1.00 81.50 179 THR A C 1
ATOM 1439 O O . THR A 1 179 ? -20.731 -14.893 34.508 1.00 81.50 179 THR A O 1
ATOM 1442 N N . SER A 1 180 ? -21.314 -14.594 36.670 1.00 63.62 180 SER A N 1
ATOM 1443 C CA . SER A 1 180 ? -19.962 -14.499 37.214 1.00 63.62 180 SER A CA 1
ATOM 1444 C C . SER A 1 180 ? -19.056 -15.575 36.629 1.00 63.62 180 SER A C 1
ATOM 1446 O O . SER A 1 180 ? -19.230 -16.762 36.903 1.00 63.62 180 SER A O 1
ATOM 1448 N N . ASP A 1 181 ? -18.062 -15.136 35.870 1.00 50.34 181 ASP A N 1
ATOM 1449 C CA . ASP A 1 181 ? -16.997 -15.964 35.319 1.00 50.34 181 ASP A CA 1
ATOM 1450 C C . ASP A 1 181 ? -15.955 -16.229 36.420 1.00 50.34 181 ASP A C 1
ATOM 1452 O O . ASP A 1 181 ? -14.775 -15.928 36.300 1.00 50.34 181 ASP A O 1
ATOM 1456 N N . LYS A 1 182 ? -16.410 -16.717 37.583 1.00 50.66 182 LYS A N 1
ATOM 1457 C CA . LYS A 1 182 ? -15.517 -17.170 38.663 1.00 50.66 182 LYS A CA 1
ATOM 1458 C C . LYS A 1 182 ? -14.916 -18.550 38.365 1.00 50.66 182 LYS A C 1
ATOM 1460 O O . LYS A 1 182 ? -14.244 -19.118 39.221 1.00 50.66 182 LYS A O 1
ATOM 1465 N N . MET A 1 183 ? -15.137 -19.105 37.174 1.00 47.97 183 MET A N 1
ATOM 1466 C CA . MET A 1 183 ? -14.487 -20.330 36.725 1.00 47.97 183 MET A CA 1
ATOM 1467 C C . MET A 1 183 ? -13.344 -19.943 35.776 1.00 47.97 183 MET A C 1
ATOM 1469 O O . MET A 1 183 ? -13.576 -19.341 34.743 1.00 47.97 183 MET A O 1
ATOM 1473 N N . THR A 1 184 ? -12.112 -20.296 36.154 1.00 45.59 184 THR A N 1
ATOM 1474 C CA . THR A 1 184 ? -10.909 -20.378 35.296 1.00 45.59 184 THR A CA 1
ATOM 1475 C C . THR A 1 184 ? -10.101 -19.115 34.935 1.00 45.59 184 THR A C 1
ATOM 1477 O O . THR A 1 184 ? -9.536 -19.065 33.852 1.00 45.59 184 THR A O 1
ATOM 1480 N N . SER A 1 185 ? -9.885 -18.157 35.847 1.00 46.25 185 SER A N 1
ATOM 1481 C CA . SER A 1 185 ? -8.582 -17.433 35.870 1.00 46.25 185 SER A CA 1
ATOM 1482 C C . SER A 1 185 ? -7.718 -17.769 37.093 1.00 46.25 185 SER A C 1
ATOM 1484 O O . SER A 1 185 ? -6.631 -17.226 37.287 1.00 46.25 185 SER A O 1
ATOM 1486 N N . SER A 1 186 ? -8.158 -18.732 37.911 1.00 44.78 186 SER A N 1
ATOM 1487 C CA . SER A 1 186 ? -7.286 -19.347 38.907 1.00 44.78 186 SER A CA 1
ATOM 1488 C C . SER A 1 186 ? -6.374 -20.362 38.217 1.00 44.78 186 SER A C 1
ATOM 1490 O O . SER A 1 186 ? -6.795 -21.477 37.926 1.00 44.78 186 SER A O 1
ATOM 1492 N N . LYS A 1 187 ? -5.141 -19.929 37.933 1.00 51.91 187 LYS A N 1
ATOM 1493 C CA . LYS A 1 187 ? -3.916 -20.748 37.921 1.00 51.91 187 LYS A CA 1
ATOM 1494 C C . LYS A 1 187 ? -4.035 -22.159 37.316 1.00 51.91 187 LYS A C 1
ATOM 1496 O O . LYS A 1 187 ? -3.995 -23.145 38.041 1.00 51.91 187 LYS A O 1
ATOM 1501 N N . LEU A 1 188 ? -4.057 -22.254 35.994 1.00 49.31 188 LEU A N 1
ATOM 1502 C CA . LEU A 1 188 ? -3.545 -23.400 35.232 1.00 49.31 188 LEU A CA 1
ATOM 1503 C C . LEU A 1 188 ? -2.961 -22.759 33.959 1.00 49.31 188 LEU A C 1
ATOM 1505 O O . LEU A 1 188 ? -3.734 -22.289 33.139 1.00 49.31 188 LEU A O 1
ATOM 1509 N N . ILE A 1 189 ? -1.663 -22.551 33.741 1.00 50.12 189 ILE A N 1
ATOM 1510 C CA . ILE A 1 189 ? -0.442 -23.253 34.143 1.00 50.12 189 ILE A CA 1
ATOM 1511 C C . ILE A 1 189 ? 0.702 -22.217 34.090 1.00 50.12 189 ILE A C 1
ATOM 1513 O O . ILE A 1 189 ? 0.880 -21.589 33.047 1.00 50.12 189 ILE A O 1
ATOM 1517 N N . PRO A 1 190 ? 1.484 -22.007 35.157 1.00 56.62 190 PRO A N 1
ATOM 1518 C CA . PRO A 1 190 ? 2.874 -21.602 35.028 1.00 56.62 190 PRO A CA 1
ATOM 1519 C C . PRO A 1 190 ? 3.722 -22.874 34.952 1.00 56.62 190 PRO A C 1
ATOM 1521 O O . PRO A 1 190 ? 3.801 -23.592 35.945 1.00 56.62 190 PRO A O 1
ATOM 1524 N N . ASP A 1 191 ? 4.328 -23.161 33.803 1.00 43.69 191 ASP A N 1
ATOM 1525 C CA . ASP A 1 191 ? 5.540 -23.982 33.787 1.00 43.69 191 ASP A CA 1
ATOM 1526 C C . ASP A 1 191 ? 6.410 -23.605 32.586 1.00 43.69 191 ASP A C 1
ATOM 1528 O O . ASP A 1 191 ? 6.344 -24.172 31.497 1.00 43.69 191 ASP A O 1
ATOM 1532 N N . GLU A 1 192 ? 7.204 -22.560 32.799 1.00 56.56 192 GLU A N 1
ATOM 1533 C CA . GLU A 1 192 ? 8.549 -22.556 32.256 1.00 56.56 192 GLU A CA 1
ATOM 1534 C C . GLU A 1 192 ? 9.352 -23.581 33.062 1.00 56.56 192 GLU A C 1
ATOM 1536 O O . GLU A 1 192 ? 9.627 -23.333 34.232 1.00 56.56 192 GLU A O 1
ATOM 1541 N N . THR A 1 193 ? 9.728 -24.715 32.470 1.00 53.19 193 THR A N 1
ATOM 1542 C CA . THR A 1 193 ? 11.103 -25.243 32.528 1.00 53.19 193 THR A CA 1
ATOM 1543 C C . THR A 1 193 ? 11.282 -26.517 31.695 1.00 53.19 193 THR A C 1
ATOM 1545 O O . THR A 1 193 ? 10.415 -27.376 31.605 1.00 53.19 193 THR A O 1
ATOM 1548 N N . ASP A 1 194 ? 12.490 -26.595 31.147 1.00 45.66 194 ASP A N 1
ATOM 1549 C CA . ASP A 1 194 ? 13.219 -27.729 30.584 1.00 45.66 194 ASP A CA 1
ATOM 1550 C C . ASP A 1 194 ? 13.152 -28.067 29.086 1.00 45.66 194 ASP A C 1
ATOM 1552 O O . ASP A 1 194 ? 12.202 -28.593 28.511 1.00 45.66 194 ASP A O 1
ATOM 1556 N N . GLN A 1 195 ? 14.305 -27.776 28.479 1.00 54.88 195 GLN A N 1
ATOM 1557 C CA . GLN A 1 195 ? 14.794 -28.247 27.202 1.00 54.88 195 GLN A CA 1
ATOM 1558 C C . GLN A 1 195 ? 15.142 -29.746 27.254 1.00 54.88 195 GLN A C 1
ATOM 1560 O O . GLN A 1 195 ? 15.612 -30.242 28.273 1.00 54.88 195 GLN A O 1
ATOM 1565 N N . ASN A 1 196 ? 15.093 -30.377 26.075 1.00 52.28 196 ASN A N 1
ATOM 1566 C CA . ASN A 1 196 ? 15.778 -31.619 25.675 1.00 52.28 196 ASN A CA 1
ATOM 1567 C C . ASN A 1 196 ? 15.142 -32.967 26.060 1.00 52.28 196 ASN A C 1
ATOM 1569 O O . ASN A 1 196 ? 15.598 -33.614 26.988 1.00 52.28 196 ASN A O 1
ATOM 1573 N N . GLU A 1 197 ? 14.237 -33.472 25.214 1.00 48.47 197 GLU A N 1
ATOM 1574 C CA . GLU A 1 197 ? 14.074 -34.914 24.933 1.00 48.47 197 GLU A CA 1
ATOM 1575 C C . GLU A 1 197 ? 13.463 -35.084 23.518 1.00 48.47 197 GLU A C 1
ATOM 1577 O O . GLU A 1 197 ? 12.378 -34.553 23.259 1.00 48.47 197 GLU A O 1
ATOM 1582 N N . PRO A 1 198 ? 14.104 -35.799 22.568 1.00 55.72 198 PRO A N 1
ATOM 1583 C CA . PRO A 1 198 ? 13.480 -36.193 21.310 1.00 55.72 198 PRO A CA 1
ATOM 1584 C C . PRO A 1 198 ? 12.755 -37.532 21.518 1.00 55.72 198 PRO A C 1
ATOM 1586 O O . PRO A 1 198 ? 13.275 -38.601 21.203 1.00 55.72 198 PRO A O 1
ATOM 1589 N N . GLY A 1 199 ? 11.551 -37.467 22.086 1.00 46.72 199 GLY A N 1
ATOM 1590 C CA . GLY A 1 199 ? 10.709 -38.625 22.391 1.00 46.72 199 GLY A CA 1
ATOM 1591 C C . GLY A 1 199 ? 9.506 -38.732 21.460 1.00 46.72 199 GLY A C 1
ATOM 1592 O O . GLY A 1 199 ? 8.431 -38.216 21.748 1.00 46.72 199 GLY A O 1
ATOM 1593 N N . ASP A 1 200 ? 9.711 -39.418 20.342 1.00 55.34 200 ASP A N 1
ATOM 1594 C CA . ASP A 1 200 ? 8.705 -39.906 19.401 1.00 55.34 200 ASP A CA 1
ATOM 1595 C C . ASP A 1 200 ? 7.599 -40.689 20.135 1.00 55.34 200 ASP A C 1
ATOM 1597 O O . ASP A 1 200 ? 7.874 -41.760 20.665 1.00 55.34 200 ASP A O 1
ATOM 1601 N N . LEU A 1 201 ? 6.362 -40.172 20.184 1.00 51.62 201 LEU A N 1
ATOM 1602 C CA . LEU A 1 201 ? 5.137 -40.966 20.359 1.00 51.62 201 LEU A CA 1
ATOM 1603 C C . LEU A 1 201 ? 3.896 -40.160 19.949 1.00 51.62 201 LEU A C 1
ATOM 1605 O O . LEU A 1 201 ? 3.356 -39.313 20.659 1.00 51.62 201 LEU A O 1
ATOM 1609 N N . LYS A 1 202 ? 3.435 -40.514 18.753 1.00 54.66 202 LYS A N 1
ATOM 1610 C CA . LYS A 1 202 ? 2.126 -40.252 18.158 1.00 54.66 202 LYS A CA 1
ATOM 1611 C C . LYS A 1 202 ? 1.005 -40.511 19.172 1.00 54.66 202 LYS A C 1
ATOM 1613 O O . LYS A 1 202 ? 0.623 -41.658 19.391 1.00 54.66 202 LYS A O 1
ATOM 1618 N N . SER A 1 203 ? 0.434 -39.446 19.728 1.00 47.56 203 SER A N 1
ATOM 1619 C CA . SER A 1 203 ? -0.886 -39.492 20.358 1.00 47.56 203 SER A CA 1
ATOM 1620 C C . SER A 1 203 ? -1.863 -38.720 19.482 1.00 47.56 203 SER A C 1
ATOM 1622 O O . SER A 1 203 ? -2.002 -37.501 19.547 1.00 47.56 203 SER A O 1
ATOM 1624 N N . THR A 1 204 ? -2.501 -39.464 18.588 1.00 48.88 204 THR A N 1
ATOM 1625 C CA . THR A 1 204 ? -3.662 -39.074 17.797 1.00 48.88 204 THR A CA 1
ATOM 1626 C C . THR A 1 204 ? -4.854 -38.808 18.721 1.00 48.88 204 THR A C 1
ATOM 1628 O O . THR A 1 204 ? -5.757 -39.629 18.857 1.00 48.88 204 THR A O 1
ATOM 1631 N N . ALA A 1 205 ? -4.885 -37.631 19.340 1.00 51.09 205 ALA A N 1
ATOM 1632 C CA . ALA A 1 205 ? -6.088 -37.050 19.924 1.00 51.09 205 ALA A CA 1
ATOM 1633 C C . ALA A 1 205 ? -6.572 -35.915 19.009 1.00 51.09 205 ALA A C 1
ATOM 1635 O O . ALA A 1 205 ? -6.401 -34.735 19.280 1.00 51.09 205 ALA A O 1
ATOM 1636 N N . ILE A 1 206 ? -7.209 -36.302 17.900 1.00 53.19 206 ILE A N 1
ATOM 1637 C CA . ILE A 1 206 ? -7.855 -35.438 16.888 1.00 53.19 206 ILE A CA 1
ATOM 1638 C C . ILE A 1 206 ? -9.153 -34.789 17.452 1.00 53.19 206 ILE A C 1
ATOM 1640 O O . ILE A 1 206 ? -10.123 -34.533 16.750 1.00 53.19 206 ILE A O 1
ATOM 1644 N N . TYR A 1 207 ? -9.197 -34.508 18.756 1.00 50.28 207 TYR A N 1
ATOM 1645 C CA . TYR A 1 207 ? -10.300 -33.810 19.416 1.00 50.28 207 TYR A CA 1
ATOM 1646 C C . TYR A 1 207 ? -9.787 -32.809 20.452 1.00 50.28 207 TYR A C 1
ATOM 1648 O O . TYR A 1 207 ? -10.353 -32.706 21.543 1.00 50.28 207 TYR A O 1
ATOM 1656 N N . ASP A 1 208 ? -8.816 -31.981 20.065 1.00 49.06 208 ASP A N 1
ATOM 1657 C CA . ASP A 1 208 ? -8.807 -30.587 20.512 1.00 49.06 208 ASP A CA 1
ATOM 1658 C C . ASP A 1 208 ? -10.092 -29.934 19.991 1.00 49.06 208 ASP A C 1
ATOM 1660 O O . ASP A 1 208 ? -10.135 -29.198 19.004 1.00 49.06 208 ASP A O 1
ATOM 1664 N N . ARG A 1 209 ? -11.213 -30.268 20.644 1.00 51.12 209 ARG A N 1
ATOM 1665 C CA . ARG A 1 209 ? -12.409 -29.448 20.602 1.00 51.12 209 ARG A CA 1
ATOM 1666 C C . ARG A 1 209 ? -11.917 -28.084 21.006 1.00 51.12 209 ARG A C 1
ATOM 1668 O O . ARG A 1 209 ? -11.574 -27.905 22.166 1.00 51.12 209 ARG A O 1
ATOM 1675 N N . ILE A 1 210 ? -11.901 -27.175 20.042 1.00 50.44 210 ILE A N 1
ATOM 1676 C CA . ILE A 1 210 ? -11.876 -25.732 20.216 1.00 50.44 210 ILE A CA 1
ATOM 1677 C C . ILE A 1 210 ? -12.646 -25.434 21.507 1.00 50.44 210 ILE A C 1
ATOM 1679 O O . ILE A 1 210 ? -13.883 -25.423 21.511 1.00 50.44 210 ILE A O 1
ATOM 1683 N N . ILE A 1 211 ? -11.927 -25.285 22.623 1.00 54.03 211 ILE A N 1
ATOM 1684 C CA . ILE A 1 211 ? -12.510 -24.878 23.892 1.00 54.03 211 ILE A CA 1
ATOM 1685 C C . ILE A 1 211 ? -12.750 -23.397 23.674 1.00 54.03 211 ILE A C 1
ATOM 1687 O O . ILE A 1 211 ? -11.930 -22.553 24.022 1.00 54.03 211 ILE A O 1
ATOM 1691 N N . ARG A 1 212 ? -13.841 -23.081 22.968 1.00 58.44 212 ARG A N 1
ATOM 1692 C CA . ARG A 1 212 ? -14.286 -21.704 22.837 1.00 58.44 212 ARG A CA 1
ATOM 1693 C C . ARG A 1 212 ? -14.464 -21.213 24.269 1.00 58.44 212 ARG A C 1
ATOM 1695 O O . ARG A 1 212 ? -15.181 -21.891 25.018 1.00 58.44 212 ARG A O 1
ATOM 1702 N N . PRO A 1 213 ? -13.816 -20.102 24.665 1.00 61.78 213 PRO A N 1
ATOM 1703 C CA . PRO A 1 213 ? -14.082 -19.519 25.967 1.00 61.78 213 PRO A CA 1
ATOM 1704 C C . PRO A 1 213 ? -15.597 -19.379 26.071 1.00 61.78 213 PRO A C 1
ATOM 1706 O O . PRO A 1 213 ? -16.245 -18.906 25.130 1.00 61.78 213 PRO A O 1
ATOM 1709 N N . ARG A 1 214 ? -16.182 -19.929 27.142 1.00 67.44 214 ARG A N 1
ATOM 1710 C CA . ARG A 1 214 ? -17.633 -19.891 27.320 1.00 67.44 214 ARG A CA 1
ATOM 1711 C C . ARG A 1 214 ? -18.036 -18.425 27.258 1.00 67.44 214 ARG A C 1
ATOM 1713 O O . ARG A 1 214 ? -17.573 -17.636 28.074 1.00 67.44 214 ARG A O 1
ATOM 1720 N N . GLN A 1 215 ? -18.833 -18.065 26.253 1.00 74.69 215 GLN A N 1
ATOM 1721 C CA . GLN A 1 215 ? -19.282 -16.689 26.087 1.00 74.69 215 GLN A CA 1
ATOM 1722 C C . GLN A 1 215 ? -19.976 -16.270 27.379 1.00 74.69 215 GLN A C 1
ATOM 1724 O O . GLN A 1 215 ? -20.896 -16.948 27.843 1.00 74.69 215 GLN A O 1
ATOM 1729 N N . SER A 1 216 ? -19.493 -15.190 27.987 1.00 83.62 216 SER A N 1
ATOM 1730 C CA . SER A 1 216 ? -20.099 -14.648 29.192 1.00 83.62 216 SER A CA 1
ATOM 1731 C C . SER A 1 216 ? -21.541 -14.269 28.886 1.00 83.62 216 SER A C 1
ATOM 1733 O O . SER A 1 216 ? -21.801 -13.506 27.955 1.00 83.62 216 SER A O 1
ATOM 1735 N N . ILE A 1 217 ? -22.479 -14.811 29.657 1.00 88.00 217 ILE A N 1
ATOM 1736 C CA . ILE A 1 217 ? -23.892 -14.506 29.475 1.00 88.00 217 ILE A CA 1
ATOM 1737 C C . ILE A 1 217 ? -24.172 -13.194 30.205 1.00 88.00 217 ILE A C 1
ATOM 1739 O O . ILE A 1 217 ? -23.992 -13.079 31.421 1.00 88.00 217 ILE A O 1
ATOM 1743 N N . TYR A 1 218 ? -24.593 -12.199 29.435 1.00 92.62 218 TYR A N 1
ATOM 1744 C CA . TYR A 1 218 ? -25.048 -10.911 29.933 1.00 92.62 218 TYR A CA 1
ATOM 1745 C C . TYR A 1 218 ? -26.561 -10.963 30.095 1.00 92.62 218 TYR A C 1
ATOM 1747 O O . TYR A 1 218 ? -27.277 -11.359 29.175 1.00 92.62 218 TYR A O 1
ATOM 1755 N N . TRP A 1 219 ? -27.056 -10.592 31.271 1.00 95.31 219 TRP A N 1
ATOM 1756 C CA . TRP A 1 219 ? -28.485 -10.591 31.553 1.00 95.31 219 TRP A CA 1
ATOM 1757 C C . TRP A 1 219 ? -28.861 -9.377 32.401 1.00 95.31 219 TRP A C 1
ATOM 1759 O O . TRP A 1 219 ? -28.088 -8.917 33.239 1.00 95.31 219 TRP A O 1
ATOM 1769 N N . LEU A 1 220 ? -30.057 -8.839 32.174 1.00 96.06 220 LEU A N 1
ATOM 1770 C CA . LEU A 1 220 ? -30.589 -7.718 32.940 1.00 96.06 220 LEU A CA 1
ATOM 1771 C C . LEU A 1 220 ? -31.975 -8.102 33.476 1.00 96.06 220 LEU A C 1
ATOM 1773 O O . LEU A 1 220 ? -32.922 -8.189 32.692 1.00 96.06 220 LEU A O 1
ATOM 1777 N N . PRO A 1 221 ? -32.119 -8.390 34.783 1.00 95.19 221 PRO A N 1
ATOM 1778 C CA . PRO A 1 221 ? -33.425 -8.685 35.359 1.00 95.19 221 PRO A CA 1
ATOM 1779 C C . PRO A 1 221 ? -34.376 -7.492 35.245 1.00 95.19 221 PRO A C 1
ATOM 1781 O O . PRO A 1 221 ? -33.985 -6.346 35.442 1.00 95.19 221 PRO A O 1
ATOM 1784 N N . ASN A 1 222 ? -35.665 -7.777 35.042 1.00 95.81 222 ASN A N 1
ATOM 1785 C CA . ASN A 1 222 ? -36.721 -6.757 34.991 1.00 95.81 222 ASN A CA 1
ATOM 1786 C C . ASN A 1 222 ? -36.886 -5.988 36.323 1.00 95.81 222 ASN A C 1
ATOM 1788 O O . ASN A 1 222 ? -37.353 -4.854 36.349 1.00 95.81 222 ASN A O 1
ATOM 1792 N N . LYS A 1 223 ? -36.511 -6.601 37.452 1.00 96.94 223 LYS A N 1
ATOM 1793 C CA . LYS A 1 223 ? -36.500 -5.961 38.774 1.00 96.94 223 LYS A CA 1
ATOM 1794 C C . LYS A 1 223 ? -35.114 -6.113 39.384 1.00 96.94 223 LYS A C 1
ATOM 1796 O O . LYS A 1 223 ? -34.707 -7.231 39.689 1.00 96.94 223 LYS A O 1
ATOM 1801 N N . LEU A 1 224 ? -34.422 -4.991 39.552 1.00 96.25 224 LEU A N 1
ATOM 1802 C CA . LEU A 1 224 ? -33.111 -4.934 40.189 1.00 96.25 224 LEU A CA 1
ATOM 1803 C C . LEU A 1 224 ? -33.263 -4.701 41.691 1.00 96.25 224 LEU A C 1
ATOM 1805 O O . LEU A 1 224 ? -34.036 -3.844 42.123 1.00 96.25 224 LEU A O 1
ATOM 1809 N N . LEU A 1 225 ? -32.497 -5.448 42.480 1.00 96.88 225 LEU A N 1
ATOM 1810 C CA . LEU A 1 225 ? -32.275 -5.128 43.887 1.00 96.88 225 LEU A CA 1
ATOM 1811 C C . LEU A 1 225 ? -31.431 -3.841 43.993 1.00 96.88 225 LEU A C 1
ATOM 1813 O O . LEU A 1 225 ? -30.623 -3.587 43.096 1.00 96.88 225 LEU A O 1
ATOM 1817 N N . PRO A 1 226 ? -31.560 -3.040 45.068 1.00 97.56 226 PRO A N 1
ATOM 1818 C CA . PRO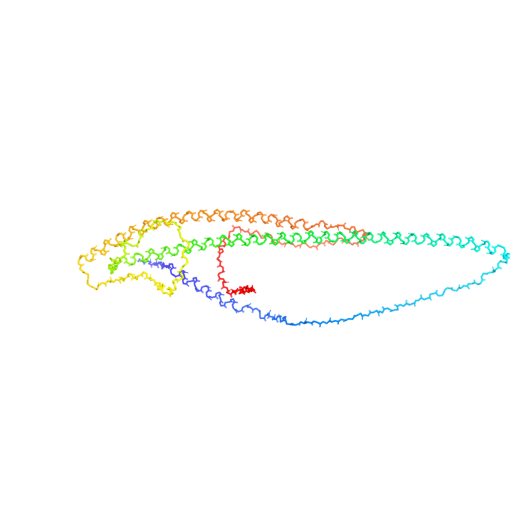 A 1 226 ? -30.739 -1.839 45.260 1.00 97.56 226 PRO A CA 1
ATOM 1819 C C . PRO A 1 226 ? -29.235 -2.119 45.136 1.00 97.56 226 PRO A C 1
ATOM 1821 O O . PRO A 1 226 ? -28.545 -1.423 44.401 1.00 97.56 226 PRO A O 1
ATOM 1824 N N . GLU A 1 227 ? -28.768 -3.219 45.731 1.00 95.06 227 GLU A N 1
ATOM 1825 C CA . GLU A 1 227 ? -27.375 -3.677 45.636 1.00 95.06 227 GLU A CA 1
ATOM 1826 C C . GLU A 1 227 ? -26.947 -3.973 44.188 1.00 95.06 227 GLU A C 1
ATOM 1828 O O . GLU A 1 227 ? -25.843 -3.638 43.772 1.00 95.06 227 GLU A O 1
ATOM 1833 N N . GLN A 1 228 ? -27.832 -4.572 43.382 1.00 94.94 228 GLN A N 1
ATOM 1834 C CA . GLN A 1 228 ? -27.551 -4.863 41.970 1.00 94.94 228 GLN A CA 1
ATOM 1835 C C . GLN A 1 228 ? -27.502 -3.589 41.129 1.00 94.94 228 GLN A C 1
ATOM 1837 O O . GLN A 1 228 ? -26.728 -3.511 40.180 1.00 94.94 228 GLN A O 1
ATOM 1842 N N . LYS A 1 229 ? -28.329 -2.595 41.466 1.00 96.31 229 LYS A N 1
ATOM 1843 C CA . LYS A 1 229 ? -28.311 -1.296 40.799 1.00 96.31 229 LYS A CA 1
ATOM 1844 C C . LYS A 1 229 ? -27.001 -0.561 41.083 1.00 96.31 229 LYS A C 1
ATOM 1846 O O . LYS A 1 229 ? -26.359 -0.116 40.141 1.00 96.31 229 LYS A O 1
ATOM 1851 N N . GLU A 1 230 ? -26.588 -0.498 42.347 1.00 96.69 230 GLU A N 1
ATOM 1852 C CA . GLU A 1 230 ? -25.298 0.087 42.736 1.00 96.69 230 GLU A CA 1
ATOM 1853 C C . GLU A 1 230 ? -24.127 -0.640 42.068 1.00 96.69 230 GLU A C 1
ATOM 1855 O O . GLU A 1 230 ? -23.201 0.004 41.580 1.00 96.69 230 GLU A O 1
ATOM 1860 N N . PHE A 1 231 ? -24.193 -1.972 41.973 1.00 95.69 231 PHE A N 1
ATOM 1861 C CA . PHE A 1 231 ? -23.198 -2.763 41.253 1.00 95.69 231 PHE A CA 1
ATOM 1862 C C . PHE A 1 231 ? -23.112 -2.386 39.768 1.00 95.69 231 PHE A C 1
ATOM 1864 O O . PHE A 1 231 ? -22.016 -2.140 39.274 1.00 95.69 231 PHE A O 1
ATOM 1871 N N . ILE A 1 232 ? -24.245 -2.300 39.063 1.00 95.62 232 ILE A N 1
ATOM 1872 C CA . ILE A 1 23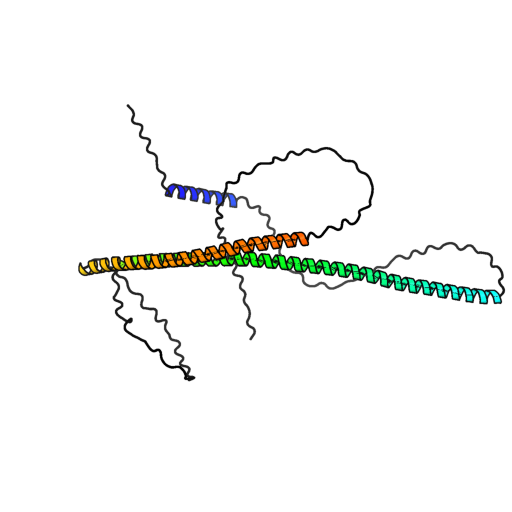2 ? -24.272 -1.887 37.650 1.00 95.62 232 ILE A CA 1
ATOM 1873 C C . ILE A 1 232 ? -23.762 -0.450 37.501 1.00 95.62 232 ILE A C 1
ATOM 1875 O O . ILE A 1 232 ? -23.004 -0.162 36.583 1.00 95.62 232 ILE A O 1
ATOM 1879 N N . ASP A 1 233 ? -24.144 0.465 38.391 1.00 97.50 233 ASP A N 1
ATOM 1880 C CA . ASP A 1 233 ? -23.690 1.855 38.320 1.00 97.50 233 ASP A CA 1
ATOM 1881 C C . ASP A 1 233 ? -22.174 1.976 38.572 1.00 97.50 233 ASP A C 1
ATOM 1883 O O . ASP A 1 233 ? -21.496 2.726 37.865 1.00 97.50 233 ASP A O 1
ATOM 1887 N N . ASN A 1 234 ? -21.615 1.184 39.494 1.00 96.88 234 ASN A N 1
ATOM 1888 C CA . ASN A 1 234 ? -20.166 1.068 39.683 1.00 96.88 234 ASN A CA 1
ATOM 1889 C C . ASN A 1 234 ? -19.483 0.483 38.446 1.00 96.88 234 ASN A C 1
ATOM 1891 O O . ASN A 1 234 ? -18.554 1.096 37.931 1.00 96.88 234 ASN A O 1
ATOM 1895 N N . GLN A 1 235 ? -20.003 -0.626 37.915 1.00 96.25 235 GLN A N 1
ATOM 1896 C CA . GLN A 1 235 ? -19.493 -1.262 36.703 1.00 96.25 235 GLN A CA 1
ATOM 1897 C C . GLN A 1 235 ? -19.485 -0.290 35.518 1.00 96.25 235 GLN A C 1
ATOM 1899 O O . GLN A 1 235 ? -18.517 -0.245 34.767 1.00 96.25 235 GLN A O 1
ATOM 1904 N N . ARG A 1 236 ? -20.540 0.511 35.337 1.00 97.50 236 ARG A N 1
ATOM 1905 C CA . ARG A 1 236 ? -20.629 1.521 34.271 1.00 97.50 236 ARG A CA 1
ATOM 1906 C C . ARG A 1 236 ? -19.589 2.620 34.424 1.00 97.50 236 ARG A C 1
ATOM 1908 O O . ARG A 1 236 ? -19.064 3.082 33.416 1.00 97.50 236 ARG A O 1
ATOM 1915 N N . ARG A 1 237 ? -19.326 3.058 35.656 1.00 98.31 237 ARG A N 1
ATOM 1916 C CA . ARG A 1 237 ? -18.295 4.056 35.951 1.00 98.31 237 ARG A CA 1
ATOM 1917 C C . ARG A 1 237 ? -16.901 3.498 35.671 1.00 98.31 237 ARG A C 1
ATOM 1919 O O . ARG A 1 237 ? -16.199 4.086 34.863 1.00 98.31 237 ARG A O 1
ATOM 1926 N N . GLU A 1 238 ? -16.569 2.340 36.237 1.00 97.19 238 GLU A N 1
ATOM 1927 C CA . GLU A 1 238 ? -15.282 1.662 36.016 1.00 97.19 238 GLU A CA 1
ATOM 1928 C C . GLU A 1 238 ? -15.060 1.378 34.527 1.00 97.19 238 GLU A C 1
ATOM 1930 O O . GLU A 1 238 ? -14.045 1.752 33.957 1.00 97.19 238 GLU A O 1
ATOM 1935 N N . THR A 1 239 ? -16.061 0.811 33.849 1.00 96.88 239 THR A N 1
ATOM 1936 C CA . THR A 1 239 ? -15.960 0.509 32.415 1.00 96.88 239 THR A CA 1
ATOM 1937 C C . THR A 1 239 ? -15.777 1.773 31.576 1.00 96.88 239 THR A C 1
ATOM 1939 O O . THR A 1 239 ? -15.102 1.728 30.552 1.00 96.88 239 THR A O 1
ATOM 1942 N N . ARG A 1 240 ? -16.392 2.896 31.967 1.00 98.38 240 ARG A N 1
ATOM 1943 C CA . ARG A 1 240 ? -16.212 4.172 31.269 1.00 98.38 240 ARG A CA 1
ATOM 1944 C C . ARG A 1 240 ? -14.790 4.692 31.444 1.00 98.38 240 ARG A C 1
ATOM 1946 O O . ARG A 1 240 ? -14.184 5.033 30.439 1.00 98.38 240 ARG A O 1
ATOM 1953 N N . GLU A 1 241 ? -14.281 4.708 32.672 1.00 98.44 241 GLU A N 1
ATOM 1954 C CA . GLU A 1 241 ? -12.903 5.115 32.971 1.00 98.44 241 GLU A CA 1
ATOM 1955 C C . GLU A 1 241 ? -11.907 4.248 32.179 1.00 98.44 241 GLU A C 1
ATOM 1957 O O . GLU A 1 241 ? -11.074 4.775 31.449 1.00 98.44 241 GLU A O 1
ATOM 1962 N N . GLU A 1 242 ? -12.081 2.921 32.181 1.00 97.81 242 GLU A N 1
ATOM 1963 C CA . GLU A 1 242 ? -11.243 2.016 31.385 1.00 97.81 242 GLU A CA 1
ATOM 1964 C C . GLU A 1 242 ? -11.345 2.267 29.869 1.00 97.81 242 GLU A C 1
ATOM 1966 O O . GLU A 1 242 ? -10.366 2.105 29.145 1.00 97.81 242 GLU A O 1
ATOM 1971 N N . VAL A 1 243 ? -12.533 2.591 29.344 1.00 98.31 243 VAL A N 1
ATOM 1972 C CA . VAL A 1 243 ? -12.706 2.900 27.913 1.00 98.31 243 VAL A CA 1
ATOM 1973 C C . VAL A 1 243 ? -12.038 4.223 27.560 1.00 98.31 243 VAL A C 1
ATOM 1975 O O . VAL A 1 243 ? -11.441 4.306 26.495 1.00 98.31 243 VAL A O 1
ATOM 1978 N N . GLU A 1 244 ? -12.112 5.231 28.428 1.00 98.38 244 GLU A N 1
ATOM 1979 C CA . GLU A 1 244 ? -11.437 6.517 28.232 1.00 98.38 244 GLU A CA 1
ATOM 1980 C C . GLU A 1 244 ? -9.910 6.343 28.220 1.00 98.38 244 GLU A C 1
ATOM 1982 O O . GLU A 1 244 ? -9.238 6.880 27.338 1.00 98.38 244 GLU A O 1
ATOM 1987 N N . GLU A 1 245 ? -9.361 5.523 29.120 1.00 98.31 245 GLU A N 1
ATOM 1988 C CA . GLU A 1 245 ? -7.934 5.179 29.136 1.00 98.31 245 GLU A CA 1
ATOM 1989 C C . GLU A 1 245 ? -7.504 4.398 27.885 1.00 98.31 245 GLU A C 1
ATOM 1991 O O . GLU A 1 245 ? -6.524 4.760 27.231 1.00 98.31 245 GLU A O 1
ATOM 1996 N N . GLU A 1 246 ? -8.242 3.345 27.512 1.00 97.81 246 GLU A N 1
ATOM 1997 C CA . GLU A 1 246 ? -7.960 2.577 26.291 1.00 97.81 246 GLU A CA 1
ATOM 1998 C C . GLU A 1 246 ? -8.105 3.440 25.030 1.00 97.81 246 GLU A C 1
ATOM 2000 O O . GLU A 1 246 ? -7.380 3.245 24.053 1.00 97.81 246 GLU A O 1
ATOM 2005 N N . GLN A 1 247 ? -9.047 4.383 25.027 1.00 98.06 247 GLN A N 1
ATOM 2006 C CA . GLN A 1 247 ? -9.233 5.313 23.926 1.00 98.06 247 GLN A CA 1
ATOM 2007 C C . GLN A 1 247 ? -8.047 6.272 23.819 1.00 98.06 247 GLN A C 1
ATOM 2009 O O . GLN A 1 247 ? -7.555 6.473 22.714 1.00 98.06 247 GLN A O 1
ATOM 2014 N N . HIS A 1 248 ? -7.552 6.807 24.936 1.00 98.62 248 HIS A N 1
ATOM 2015 C CA . HIS A 1 248 ? -6.356 7.647 24.945 1.00 98.62 248 HIS A CA 1
ATOM 2016 C C . HIS A 1 248 ? -5.131 6.892 24.409 1.00 98.62 248 HIS A C 1
ATOM 2018 O O . HIS A 1 248 ? -4.433 7.391 23.531 1.00 98.62 248 HIS A O 1
ATOM 2024 N N . GLN A 1 249 ? -4.909 5.657 24.870 1.00 98.25 249 GLN A N 1
ATOM 2025 C CA . GLN A 1 249 ? -3.833 4.797 24.359 1.00 98.25 249 GLN A CA 1
ATOM 2026 C C . GLN A 1 249 ? -3.978 4.544 22.853 1.00 98.25 249 GLN A C 1
ATOM 2028 O O . GLN A 1 249 ? -3.012 4.642 22.099 1.00 98.25 249 GLN A O 1
ATOM 2033 N N . TRP A 1 250 ? -5.199 4.264 22.390 1.00 98.25 250 TRP A N 1
ATOM 2034 C CA . TRP A 1 250 ? -5.473 4.097 20.966 1.00 98.25 250 TRP A CA 1
ATOM 2035 C C . TRP A 1 250 ? -5.227 5.382 20.168 1.00 98.25 250 TRP A C 1
ATOM 2037 O O . TRP A 1 250 ? -4.735 5.309 19.049 1.00 98.25 250 TRP A O 1
ATOM 2047 N N . GLU A 1 251 ? -5.555 6.556 20.705 1.00 98.38 251 GLU A N 1
ATOM 2048 C CA . GLU A 1 251 ? -5.302 7.836 20.041 1.00 98.38 251 GLU A CA 1
ATOM 2049 C C . GLU A 1 251 ? -3.801 8.119 19.896 1.00 98.38 251 GLU A C 1
ATOM 2051 O O . GLU A 1 251 ? -3.380 8.570 18.830 1.00 98.38 251 GLU A O 1
ATOM 2056 N N . GLU A 1 252 ? -2.989 7.778 20.900 1.00 98.50 252 GLU A N 1
ATOM 2057 C CA . GLU A 1 252 ? -1.523 7.831 20.811 1.00 98.50 252 GLU A CA 1
ATOM 2058 C C . GLU A 1 252 ? -0.989 6.865 19.743 1.00 98.50 252 GLU A C 1
ATOM 2060 O O . GLU A 1 252 ? -0.236 7.265 18.853 1.00 98.50 252 GLU A O 1
ATOM 2065 N N . GLU A 1 253 ? -1.419 5.600 19.769 1.00 98.00 253 GLU A N 1
ATOM 2066 C CA . GLU A 1 253 ? -1.039 4.618 18.748 1.00 98.00 253 GLU A CA 1
ATOM 2067 C C . GLU A 1 253 ? -1.487 5.046 17.346 1.00 98.00 253 GLU A C 1
ATOM 2069 O O . GLU A 1 253 ? -0.740 4.905 16.375 1.00 98.00 253 GLU A O 1
ATOM 2074 N N . ARG A 1 254 ? -2.700 5.588 17.217 1.00 98.12 254 ARG A N 1
ATOM 2075 C CA . ARG A 1 254 ? -3.229 6.094 15.951 1.00 98.12 254 ARG A CA 1
ATOM 2076 C C . ARG A 1 254 ? -2.362 7.235 15.442 1.00 98.12 254 ARG A C 1
ATOM 2078 O O . ARG A 1 254 ? -1.978 7.194 14.279 1.00 98.12 254 ARG A O 1
ATOM 2085 N N . LEU A 1 255 ? -2.011 8.191 16.301 1.00 98.50 255 LEU A N 1
ATOM 2086 C CA . LEU A 1 255 ? -1.152 9.314 15.937 1.00 98.50 255 LEU A CA 1
ATOM 2087 C C . LEU A 1 255 ? 0.210 8.827 15.425 1.00 98.50 255 LEU A C 1
ATOM 2089 O O . LEU A 1 255 ? 0.652 9.251 14.362 1.00 98.50 255 LEU A O 1
ATOM 2093 N N . THR A 1 256 ? 0.846 7.874 16.115 1.00 98.44 256 THR A N 1
ATOM 2094 C CA . THR A 1 256 ? 2.134 7.319 15.653 1.00 98.44 256 THR A CA 1
ATOM 2095 C C . THR A 1 256 ? 2.024 6.653 14.277 1.00 98.44 256 THR A C 1
ATOM 2097 O O . THR A 1 256 ? 2.876 6.867 13.414 1.00 98.44 256 THR A O 1
ATOM 2100 N N . LYS A 1 257 ? 0.942 5.906 14.020 1.00 97.81 257 LYS A N 1
ATOM 2101 C CA . LYS A 1 257 ? 0.679 5.281 12.712 1.00 97.81 257 LYS A CA 1
ATOM 2102 C C . LYS A 1 257 ? 0.346 6.307 11.627 1.00 97.81 257 LYS A C 1
ATOM 2104 O O . LYS A 1 257 ? 0.736 6.114 10.478 1.00 97.81 257 LYS A O 1
ATOM 2109 N N . GLU A 1 258 ? -0.354 7.387 11.968 1.00 98.19 258 GLU A N 1
ATOM 2110 C CA . GLU A 1 258 ? -0.629 8.506 11.059 1.00 98.19 258 GLU A CA 1
ATOM 2111 C C . GLU A 1 258 ? 0.671 9.208 10.644 1.00 98.19 258 GLU A C 1
ATOM 2113 O O . GLU A 1 258 ? 0.878 9.441 9.454 1.00 98.19 258 GLU A O 1
ATOM 2118 N N . GLU A 1 259 ? 1.596 9.449 11.578 1.00 98.50 259 GLU A N 1
ATOM 2119 C CA . GLU A 1 259 ? 2.920 10.003 11.267 1.00 98.50 259 GLU A CA 1
ATOM 2120 C C . GLU A 1 259 ? 3.758 9.070 10.375 1.00 98.50 259 GLU A C 1
ATOM 2122 O O . GLU A 1 259 ? 4.484 9.521 9.486 1.00 98.50 259 GLU A O 1
ATOM 2127 N N . GLU A 1 260 ? 3.704 7.755 10.605 1.00 97.88 260 GLU A N 1
ATOM 2128 C CA . GLU A 1 260 ? 4.353 6.769 9.731 1.00 97.88 260 GLU A CA 1
ATOM 2129 C C . GLU A 1 260 ? 3.754 6.777 8.321 1.00 97.88 260 GLU A C 1
ATOM 2131 O O . GLU A 1 260 ? 4.488 6.751 7.329 1.00 97.88 260 GLU A O 1
ATOM 2136 N N . LEU A 1 261 ? 2.427 6.858 8.222 1.00 98.06 261 LEU A N 1
ATOM 2137 C CA . LEU A 1 261 ? 1.702 6.946 6.960 1.00 98.06 261 LEU A CA 1
ATOM 2138 C C . LEU A 1 261 ? 2.070 8.233 6.210 1.00 98.06 261 LEU A C 1
ATOM 2140 O O . LEU A 1 261 ? 2.357 8.171 5.014 1.00 98.06 261 LEU A O 1
ATOM 2144 N N . GLU A 1 262 ? 2.149 9.372 6.897 1.00 98.38 262 GLU A N 1
ATOM 2145 C CA . GLU A 1 262 ? 2.594 10.643 6.318 1.00 98.38 262 GLU A CA 1
ATOM 2146 C C . GLU A 1 262 ? 4.033 10.540 5.787 1.00 98.38 262 GLU A C 1
ATOM 2148 O O . GLU A 1 262 ? 4.318 10.948 4.657 1.00 98.38 262 GLU A O 1
ATOM 2153 N N . LYS A 1 263 ? 4.944 9.907 6.540 1.00 98.44 263 LYS A N 1
ATOM 2154 C CA . LYS A 1 263 ? 6.318 9.641 6.075 1.00 98.44 263 LYS A CA 1
ATOM 2155 C C . LYS A 1 263 ? 6.325 8.778 4.811 1.00 98.44 263 LYS A C 1
ATOM 2157 O O . LYS A 1 263 ? 7.072 9.085 3.880 1.00 98.44 263 LYS A O 1
ATOM 2162 N N . LEU A 1 264 ? 5.502 7.731 4.746 1.00 97.75 264 LEU A N 1
ATOM 2163 C CA . LEU A 1 264 ? 5.378 6.879 3.557 1.00 97.75 264 LEU A CA 1
ATOM 2164 C C . LEU A 1 264 ? 4.788 7.637 2.361 1.00 97.75 264 LEU A C 1
ATOM 2166 O O . LEU A 1 264 ? 5.263 7.467 1.238 1.00 97.75 264 LEU A O 1
ATOM 2170 N N . GLN A 1 265 ? 3.803 8.507 2.583 1.00 98.19 265 GLN A N 1
ATOM 2171 C CA . GLN A 1 265 ? 3.244 9.375 1.545 1.00 98.19 265 GLN A CA 1
ATOM 2172 C C . GLN A 1 265 ? 4.292 10.350 1.004 1.00 98.19 265 GLN A C 1
ATOM 2174 O O . GLN A 1 265 ? 4.473 10.438 -0.210 1.00 98.19 265 GLN A O 1
ATOM 2179 N N . ALA A 1 266 ? 5.051 11.005 1.882 1.00 98.50 266 ALA A N 1
ATOM 2180 C CA . ALA A 1 266 ? 6.128 11.904 1.483 1.00 98.50 266 ALA A CA 1
ATOM 2181 C C . ALA A 1 266 ? 7.232 11.167 0.701 1.00 98.50 266 ALA A C 1
ATOM 2183 O O . ALA A 1 266 ? 7.742 11.677 -0.300 1.00 98.50 266 ALA A O 1
ATOM 2184 N N . GLN A 1 267 ? 7.589 9.947 1.120 1.00 97.69 267 GLN A N 1
ATOM 2185 C CA . GLN A 1 267 ? 8.539 9.096 0.398 1.00 97.69 267 GLN A CA 1
ATOM 2186 C C . GLN A 1 267 ? 8.014 8.693 -0.982 1.00 97.69 267 GLN A C 1
ATOM 2188 O O . GLN A 1 267 ? 8.749 8.818 -1.966 1.00 97.69 267 GLN A O 1
ATOM 2193 N N . ARG A 1 268 ? 6.748 8.263 -1.070 1.00 97.69 268 ARG A N 1
ATOM 2194 C CA . ARG A 1 268 ? 6.065 7.970 -2.335 1.00 97.69 268 ARG A CA 1
ATOM 2195 C C . ARG A 1 268 ? 6.133 9.182 -3.255 1.00 97.69 268 ARG A C 1
ATOM 2197 O O . ARG A 1 268 ? 6.594 9.042 -4.380 1.00 97.69 268 ARG A O 1
ATOM 2204 N N . ASP A 1 269 ? 5.724 10.358 -2.795 1.00 97.88 269 ASP A N 1
ATOM 2205 C CA . ASP A 1 269 ? 5.645 11.557 -3.638 1.00 97.88 269 ASP A CA 1
ATOM 2206 C C . ASP A 1 269 ? 7.018 11.993 -4.134 1.00 97.88 269 ASP A C 1
ATOM 2208 O O . ASP A 1 269 ? 7.202 12.245 -5.327 1.00 97.88 269 ASP A O 1
ATOM 2212 N N . LYS A 1 270 ? 8.020 11.971 -3.250 1.00 98.12 270 LYS A N 1
ATOM 2213 C CA . LYS A 1 270 ? 9.414 12.208 -3.629 1.00 98.12 270 LYS A CA 1
ATOM 2214 C C . LYS A 1 270 ? 9.870 11.238 -4.722 1.00 98.12 270 LYS A C 1
ATOM 2216 O O . LYS A 1 270 ? 10.483 11.665 -5.701 1.00 98.12 270 LYS A O 1
ATOM 2221 N N . ARG A 1 271 ? 9.571 9.945 -4.572 1.00 97.38 271 ARG A N 1
ATOM 2222 C CA . ARG A 1 271 ? 9.985 8.916 -5.531 1.00 97.38 271 ARG A CA 1
ATOM 2223 C C . ARG A 1 271 ? 9.204 8.992 -6.842 1.00 97.38 271 ARG A C 1
ATOM 2225 O O . ARG A 1 271 ? 9.790 8.795 -7.899 1.00 97.38 271 ARG A O 1
ATOM 2232 N N . LEU A 1 272 ? 7.924 9.358 -6.810 1.00 96.25 272 LEU A N 1
ATOM 2233 C CA . LEU A 1 272 ? 7.121 9.594 -8.011 1.00 96.25 272 LEU A CA 1
ATOM 2234 C C . LEU A 1 272 ? 7.664 10.764 -8.836 1.00 96.25 272 LEU A C 1
ATOM 2236 O O . LEU A 1 272 ? 7.731 10.656 -10.059 1.00 96.25 272 LEU A O 1
ATOM 2240 N N . ILE A 1 273 ? 8.103 11.846 -8.188 1.00 97.62 273 ILE A N 1
ATOM 2241 C CA . ILE A 1 273 ? 8.763 12.968 -8.872 1.00 97.62 273 ILE A CA 1
ATOM 2242 C C . ILE A 1 273 ? 10.053 12.494 -9.558 1.00 97.62 273 ILE A C 1
ATOM 2244 O O . ILE A 1 273 ? 10.304 12.835 -10.714 1.00 97.62 273 ILE A O 1
ATOM 2248 N N . GLU A 1 274 ? 10.857 11.673 -8.878 1.00 96.94 274 GLU A N 1
ATOM 2249 C CA . GLU A 1 274 ? 12.086 11.111 -9.445 1.00 96.94 274 GLU A CA 1
ATOM 2250 C C . GLU A 1 274 ? 11.802 10.186 -10.638 1.00 96.94 274 GLU A C 1
ATOM 2252 O O . GLU A 1 274 ? 12.411 10.343 -11.697 1.00 96.94 274 GLU A O 1
ATOM 2257 N N . ILE A 1 275 ? 10.818 9.292 -10.511 1.00 95.25 275 ILE A N 1
ATOM 2258 C CA . ILE A 1 275 ? 10.361 8.414 -11.593 1.00 95.25 275 ILE A CA 1
ATOM 2259 C C . ILE A 1 275 ? 9.871 9.239 -12.789 1.00 95.25 275 ILE A C 1
ATOM 2261 O O . ILE A 1 275 ? 10.195 8.923 -13.933 1.00 95.25 275 ILE A O 1
ATOM 2265 N N . GLN A 1 276 ? 9.116 10.317 -12.568 1.00 95.00 276 GLN A N 1
ATOM 2266 C CA . GLN A 1 276 ? 8.669 11.196 -13.651 1.00 95.00 276 GLN A CA 1
ATOM 2267 C C . GLN A 1 276 ? 9.846 11.881 -14.355 1.00 95.00 276 GLN A C 1
ATOM 2269 O O . GLN A 1 276 ? 9.860 11.960 -15.587 1.00 95.00 276 GLN A O 1
ATOM 2274 N N . ALA A 1 277 ? 10.855 12.326 -13.601 1.00 95.62 277 ALA A N 1
ATOM 2275 C CA . ALA A 1 277 ? 12.078 12.885 -14.167 1.00 95.62 277 ALA A CA 1
ATOM 2276 C C . ALA A 1 277 ? 12.865 11.838 -14.979 1.00 95.62 277 ALA A C 1
ATOM 2278 O O . ALA A 1 277 ? 13.346 12.142 -16.074 1.00 95.62 277 ALA A O 1
ATOM 2279 N N . GLU A 1 278 ? 12.946 10.593 -14.501 1.00 93.12 278 GLU A N 1
ATOM 2280 C CA . GLU A 1 278 ? 13.573 9.480 -15.222 1.00 93.12 278 GLU A CA 1
ATOM 2281 C C . GLU A 1 278 ? 12.813 9.138 -16.511 1.00 93.12 278 GLU A C 1
ATOM 2283 O O . GLU A 1 278 ? 13.424 9.043 -17.578 1.00 93.12 278 GLU A O 1
ATOM 2288 N N . LYS A 1 279 ? 11.478 9.059 -16.455 1.00 93.31 279 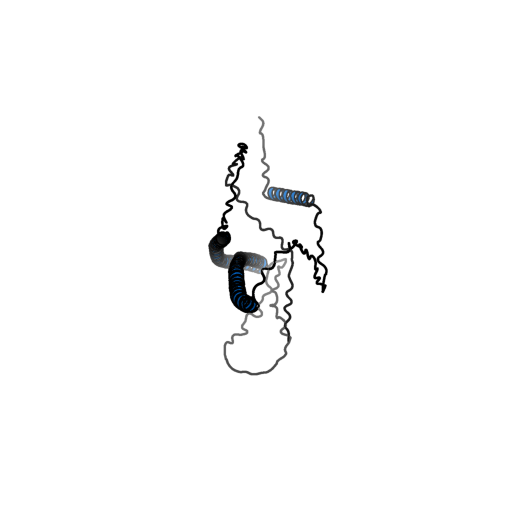LYS A N 1
ATOM 2289 C CA . LYS A 1 279 ? 10.616 8.861 -17.630 1.00 93.31 279 LYS A CA 1
ATOM 2290 C C . LYS A 1 279 ? 10.802 9.985 -18.655 1.00 93.31 279 LYS A C 1
ATOM 2292 O O . LYS A 1 279 ? 10.915 9.711 -19.851 1.00 93.31 279 LYS A O 1
ATOM 2297 N N . ALA A 1 280 ? 10.875 11.243 -18.217 1.00 91.88 280 ALA A N 1
ATOM 2298 C CA . ALA A 1 280 ? 11.125 12.384 -19.100 1.00 91.88 280 ALA A CA 1
ATOM 2299 C C . ALA A 1 280 ? 12.512 12.306 -19.762 1.00 91.88 280 ALA A C 1
ATOM 2301 O O . ALA A 1 280 ? 12.638 12.543 -20.965 1.00 91.88 280 ALA A O 1
ATOM 2302 N N . LYS A 1 281 ? 13.540 11.905 -19.003 1.00 90.56 281 LYS A N 1
ATOM 2303 C CA . LYS A 1 281 ? 14.903 11.700 -19.509 1.00 90.56 281 LYS A CA 1
ATOM 2304 C C . LYS A 1 281 ? 14.995 10.531 -20.497 1.00 90.56 281 LYS A C 1
ATOM 2306 O O . LYS A 1 281 ? 15.697 10.643 -21.496 1.00 90.56 281 LYS A O 1
ATOM 2311 N N . ALA A 1 282 ? 14.280 9.434 -20.252 1.00 87.88 282 ALA A N 1
ATOM 2312 C CA . ALA A 1 282 ? 14.223 8.289 -21.161 1.00 87.88 282 ALA A CA 1
ATOM 2313 C C . ALA A 1 282 ? 13.494 8.625 -22.474 1.00 87.88 282 ALA A C 1
ATOM 2315 O O . ALA A 1 282 ? 13.885 8.170 -23.548 1.00 87.88 282 ALA A O 1
ATOM 2316 N N . ARG A 1 283 ? 12.457 9.470 -22.414 1.00 86.81 283 ARG A N 1
ATOM 2317 C CA . ARG A 1 283 ? 11.759 9.960 -23.613 1.00 86.81 283 ARG A CA 1
ATOM 2318 C C . ARG A 1 283 ? 12.632 10.902 -24.440 1.00 86.81 283 ARG A C 1
ATOM 2320 O O . ARG A 1 283 ? 12.649 10.778 -25.661 1.00 86.81 283 ARG A O 1
ATOM 2327 N N . SER A 1 284 ? 13.376 11.806 -23.801 1.00 86.81 284 SER A N 1
ATOM 2328 C CA . SER A 1 284 ? 14.260 12.732 -24.519 1.00 86.81 284 SER A CA 1
ATOM 2329 C C . SER A 1 284 ? 15.491 12.047 -25.115 1.00 86.81 284 SER A C 1
ATOM 2331 O O . SER A 1 284 ? 15.931 12.445 -26.189 1.00 86.81 284 SER A O 1
ATOM 2333 N N . SER A 1 285 ? 16.020 10.993 -24.483 1.00 81.75 285 SER A N 1
ATOM 2334 C CA . SER A 1 285 ? 17.115 10.205 -25.061 1.00 81.75 285 SER A CA 1
ATOM 2335 C C . SER A 1 285 ? 16.668 9.311 -26.221 1.00 81.75 285 SER A C 1
ATOM 2337 O O . SER A 1 285 ? 17.466 9.055 -27.121 1.00 81.75 285 SER A O 1
ATOM 2339 N N . ASN A 1 286 ? 15.408 8.858 -26.225 1.00 75.06 286 ASN A N 1
ATOM 2340 C CA . ASN A 1 286 ? 14.857 8.041 -27.309 1.00 75.06 286 ASN A CA 1
ATOM 2341 C C . ASN A 1 286 ? 14.350 8.865 -28.502 1.00 75.06 286 ASN A C 1
ATOM 2343 O O . ASN A 1 286 ? 14.333 8.370 -29.625 1.00 75.06 286 ASN A O 1
ATOM 2347 N N . ALA A 1 287 ? 14.009 10.142 -28.298 1.00 76.31 287 ALA A N 1
ATOM 2348 C CA . ALA A 1 287 ? 13.747 11.104 -29.372 1.00 76.31 287 ALA A CA 1
ATOM 2349 C C . ALA A 1 287 ? 15.041 11.521 -30.101 1.00 76.31 287 ALA A C 1
ATOM 2351 O O . ALA A 1 287 ? 15.222 12.694 -30.424 1.00 76.31 287 ALA A O 1
ATOM 2352 N N . GLY A 1 288 ? 15.956 10.563 -30.303 1.00 65.38 288 GLY A N 1
ATOM 2353 C CA . GLY A 1 288 ? 17.285 10.758 -30.856 1.00 65.38 288 GLY A CA 1
ATOM 2354 C C . GLY A 1 288 ? 17.255 11.647 -32.095 1.00 65.38 288 GLY A C 1
ATOM 2355 O O . GLY A 1 288 ? 16.250 11.661 -32.811 1.00 65.38 288 GLY A O 1
ATOM 2356 N N . PRO A 1 289 ? 18.348 12.395 -32.337 1.00 56.16 289 PRO A N 1
ATOM 2357 C CA . PRO A 1 289 ? 18.401 13.428 -33.355 1.00 56.16 289 PRO A CA 1
ATOM 2358 C C . PRO A 1 289 ? 17.947 12.791 -34.653 1.00 56.16 289 PRO A C 1
ATOM 2360 O O . PRO A 1 289 ? 18.624 11.902 -35.174 1.00 56.16 289 PRO A O 1
ATOM 2363 N N . THR A 1 290 ? 16.773 13.201 -35.131 1.00 55.16 290 THR A N 1
ATOM 2364 C CA . THR A 1 290 ? 16.359 12.955 -36.500 1.00 55.16 290 THR A CA 1
ATOM 2365 C C . THR A 1 290 ? 17.548 13.380 -37.336 1.00 55.16 290 THR A C 1
ATOM 2367 O O . THR A 1 290 ? 17.871 14.567 -37.384 1.00 55.16 290 THR A O 1
ATOM 2370 N N . GLU A 1 291 ? 18.276 12.398 -37.870 1.00 52.59 291 GLU A N 1
ATOM 2371 C CA . GLU A 1 291 ? 19.297 12.610 -38.876 1.00 52.59 291 GLU A CA 1
ATOM 2372 C C . GLU A 1 291 ? 18.571 13.403 -39.956 1.00 52.59 291 GLU A C 1
ATOM 2374 O O . GLU A 1 291 ? 17.764 12.861 -40.709 1.00 52.59 291 GLU A O 1
ATOM 2379 N N . SER A 1 292 ? 18.799 14.715 -39.964 1.00 49.53 292 SER A N 1
ATOM 2380 C CA . SER A 1 292 ? 18.554 15.601 -41.085 1.00 49.53 292 SER A CA 1
ATOM 2381 C C . SER A 1 292 ? 19.471 15.121 -42.203 1.00 49.53 292 SER A C 1
ATOM 2383 O O . SER A 1 292 ? 20.503 15.716 -42.497 1.00 49.53 292 SER A O 1
ATOM 2385 N N . THR A 1 293 ? 19.156 13.961 -42.769 1.00 49.78 293 THR A N 1
ATOM 2386 C CA . THR A 1 293 ? 19.724 13.479 -44.013 1.00 49.78 293 THR A CA 1
ATOM 2387 C C . THR A 1 293 ? 19.253 14.438 -45.085 1.00 49.78 293 THR A C 1
ATOM 2389 O O . THR A 1 293 ? 18.136 14.320 -45.577 1.00 49.78 293 THR A O 1
ATOM 2392 N N . ASN A 1 294 ? 20.106 15.428 -45.354 1.00 51.09 294 ASN A N 1
ATOM 2393 C CA . ASN A 1 294 ? 20.273 16.163 -46.601 1.00 51.09 294 ASN A CA 1
ATOM 2394 C C . ASN A 1 294 ? 19.247 15.797 -47.679 1.00 51.09 294 ASN A C 1
ATOM 2396 O O . ASN A 1 294 ? 19.505 14.958 -48.542 1.00 51.09 294 ASN A O 1
ATOM 2400 N N . SER A 1 295 ? 18.107 16.480 -47.670 1.00 47.81 295 SER A N 1
ATOM 2401 C CA . SER A 1 295 ? 17.329 16.682 -48.884 1.00 47.81 295 SER A CA 1
ATOM 2402 C C . SER A 1 295 ? 17.881 17.921 -49.589 1.00 47.81 295 SER A C 1
ATOM 2404 O O . SER A 1 295 ? 17.256 18.982 -49.586 1.00 47.81 295 SER A O 1
ATOM 2406 N N . ASP A 1 296 ? 19.061 17.783 -50.198 1.00 47.69 296 ASP A N 1
ATOM 2407 C CA . ASP A 1 296 ? 19.489 18.649 -51.299 1.00 47.69 296 ASP A CA 1
ATOM 2408 C C . ASP A 1 296 ? 18.620 18.326 -52.526 1.00 47.69 296 ASP A C 1
ATOM 2410 O O . ASP A 1 296 ? 19.054 17.726 -53.505 1.00 47.69 296 ASP A O 1
ATOM 2414 N N . HIS A 1 297 ? 17.347 18.710 -52.463 1.00 52.09 297 HIS A N 1
ATOM 2415 C CA . HIS A 1 297 ? 16.515 18.897 -53.640 1.00 52.09 297 HIS A CA 1
ATOM 2416 C C . HIS A 1 297 ? 15.991 20.326 -53.620 1.00 52.09 297 HIS A C 1
ATOM 2418 O O . HIS A 1 297 ? 14.936 20.653 -53.082 1.00 52.09 297 HIS A O 1
ATOM 2424 N N . ALA A 1 298 ? 16.797 21.192 -54.230 1.00 53.28 298 ALA A N 1
ATOM 2425 C CA . ALA A 1 298 ? 16.375 22.478 -54.736 1.00 53.28 298 ALA A CA 1
ATOM 2426 C C . ALA A 1 298 ? 15.152 22.307 -55.652 1.00 53.28 298 ALA A C 1
ATOM 2428 O O . ALA A 1 298 ? 15.236 21.602 -56.654 1.00 53.28 298 ALA A O 1
ATOM 2429 N N . ALA A 1 299 ? 14.043 22.972 -55.326 1.00 52.19 299 ALA A N 1
ATOM 2430 C CA . ALA A 1 299 ? 13.414 23.975 -56.189 1.00 52.19 299 ALA A CA 1
ATOM 2431 C C . ALA A 1 299 ? 11.990 24.318 -55.718 1.00 52.19 299 ALA A C 1
ATOM 2433 O O . ALA A 1 299 ? 11.076 23.509 -55.784 1.00 52.19 299 ALA A O 1
ATOM 2434 N N . SER A 1 300 ? 11.809 25.602 -55.405 1.00 55.28 300 SER A N 1
ATOM 2435 C CA . SER A 1 300 ? 10.692 26.406 -55.908 1.00 55.28 300 SER A CA 1
ATOM 2436 C C . SER A 1 300 ? 9.260 26.011 -55.516 1.00 55.28 300 SER A C 1
ATOM 2438 O O . SER A 1 300 ? 8.532 25.424 -56.311 1.00 55.28 300 SER A O 1
ATOM 2440 N N . SER A 1 301 ? 8.768 26.591 -54.419 1.00 48.19 301 SER A N 1
ATOM 2441 C CA . SER A 1 301 ? 7.409 27.155 -54.406 1.00 48.19 301 SER A CA 1
ATOM 2442 C C . SER A 1 301 ? 7.237 28.207 -53.307 1.00 48.19 301 SER A C 1
ATOM 2444 O O . SER A 1 301 ? 7.789 28.105 -52.219 1.00 48.19 301 SER A O 1
ATOM 2446 N N . LYS A 1 302 ? 6.516 29.261 -53.687 1.00 60.22 302 LYS A N 1
ATOM 2447 C CA . LYS A 1 302 ? 6.388 30.596 -53.089 1.00 60.22 302 LYS A CA 1
ATOM 2448 C C . LYS A 1 302 ? 5.684 30.613 -51.718 1.00 60.22 302 LYS A C 1
ATOM 2450 O O . LYS A 1 302 ? 4.876 29.727 -51.455 1.00 60.22 302 LYS A O 1
ATOM 2455 N N . PRO A 1 303 ? 5.895 31.664 -50.899 1.00 52.69 303 PRO A N 1
ATOM 2456 C CA . PRO A 1 303 ? 5.143 31.868 -49.667 1.00 52.69 303 PRO A CA 1
ATOM 2457 C C . PRO A 1 303 ? 3.726 32.366 -49.984 1.00 52.69 303 PRO A C 1
ATOM 2459 O O . PRO A 1 303 ? 3.554 33.419 -50.600 1.00 52.69 303 PRO A O 1
ATOM 2462 N N . VAL A 1 304 ? 2.710 31.613 -49.559 1.00 54.97 304 VAL A N 1
ATOM 2463 C CA . VAL A 1 304 ? 1.330 32.104 -49.486 1.00 54.97 304 VAL A CA 1
ATOM 2464 C C . VAL A 1 304 ? 1.124 32.699 -48.100 1.00 54.97 304 VAL A C 1
ATOM 2466 O O . VAL A 1 304 ? 1.176 32.018 -47.081 1.00 54.97 304 VAL A O 1
ATOM 2469 N N . ILE A 1 305 ? 0.950 34.014 -48.120 1.00 51.91 305 ILE A N 1
ATOM 2470 C CA . ILE A 1 305 ? 0.455 34.862 -47.045 1.00 51.91 305 ILE A CA 1
ATOM 2471 C C . ILE A 1 305 ? -1.011 34.504 -46.780 1.00 51.91 305 ILE A C 1
ATOM 2473 O O . ILE A 1 305 ? -1.789 34.398 -47.726 1.00 51.91 305 ILE A O 1
ATOM 2477 N N . GLY A 1 306 ? -1.380 34.419 -45.502 1.00 50.22 306 GLY A N 1
ATOM 2478 C CA . GLY A 1 306 ? -2.770 34.484 -45.053 1.00 50.22 306 GLY A CA 1
ATOM 2479 C C . GLY A 1 306 ? -3.268 33.192 -44.419 1.00 50.22 306 GLY A C 1
ATOM 2480 O O . GLY A 1 306 ? -3.644 32.259 -45.117 1.00 50.22 306 GLY A O 1
ATOM 2481 N N . ASN A 1 307 ? -3.270 33.150 -43.086 1.00 41.00 307 ASN A N 1
ATOM 2482 C CA . ASN A 1 307 ? -4.513 33.068 -42.318 1.00 41.00 307 ASN A CA 1
ATOM 2483 C C . ASN A 1 307 ? -4.201 33.196 -40.825 1.00 41.00 307 ASN A C 1
ATOM 2485 O O . ASN A 1 307 ? -3.782 32.267 -40.142 1.00 41.00 307 ASN A O 1
ATOM 2489 N N . GLU A 1 308 ? -4.399 34.428 -40.380 1.00 52.56 308 GLU A N 1
ATOM 2490 C CA . GLU A 1 308 ? -4.815 34.837 -39.050 1.00 52.56 308 GLU A CA 1
ATOM 2491 C C . GLU A 1 308 ? -5.945 33.917 -38.550 1.00 52.56 308 GLU A C 1
ATOM 2493 O O . GLU A 1 308 ? -7.054 33.927 -39.080 1.00 52.56 308 GLU A O 1
ATOM 2498 N N . MET A 1 309 ? -5.649 33.080 -37.555 1.00 51.25 309 MET A N 1
ATOM 2499 C CA . MET A 1 309 ? -6.664 32.522 -36.665 1.00 51.25 309 MET A CA 1
ATOM 2500 C C . MET A 1 309 ? -6.286 32.899 -35.242 1.00 51.25 309 MET A C 1
ATOM 2502 O O . MET A 1 309 ? -5.410 32.304 -34.614 1.00 51.25 309 MET A O 1
ATOM 2506 N N . ASP A 1 310 ? -6.957 33.951 -34.798 1.00 49.97 310 ASP A N 1
ATOM 2507 C CA . ASP A 1 310 ? -7.080 34.391 -33.423 1.00 49.97 310 ASP A CA 1
ATOM 2508 C C . ASP A 1 310 ? -7.785 33.271 -32.636 1.00 49.97 310 ASP A C 1
ATOM 2510 O O . ASP A 1 310 ? -8.978 33.021 -32.814 1.00 49.97 310 ASP A O 1
ATOM 2514 N N . VAL A 1 311 ? -7.025 32.509 -31.844 1.00 55.38 311 VAL A N 1
ATOM 2515 C CA . VAL A 1 311 ? -7.577 31.493 -30.940 1.00 55.38 311 VAL A CA 1
ATOM 2516 C C . VAL A 1 311 ? -7.426 32.009 -29.520 1.00 55.38 311 VAL A C 1
ATOM 2518 O O . VAL A 1 311 ? -6.336 32.017 -28.942 1.00 55.38 311 VAL A O 1
ATOM 2521 N N . ASP A 1 312 ? -8.568 32.448 -29.000 1.00 41.12 312 ASP A N 1
ATOM 2522 C CA . ASP A 1 312 ? -8.836 32.897 -27.643 1.00 41.12 312 ASP A CA 1
ATOM 2523 C C . ASP A 1 312 ? -7.982 32.198 -26.582 1.00 41.12 312 ASP A C 1
ATOM 2525 O O . ASP A 1 312 ? -8.214 31.060 -26.158 1.00 41.12 312 ASP A O 1
ATOM 2529 N N . ARG A 1 313 ? -7.025 32.959 -26.060 1.00 42.56 313 ARG A N 1
ATOM 2530 C CA . ARG A 1 313 ? -6.263 32.636 -24.860 1.00 42.56 313 ARG A CA 1
ATOM 2531 C C . ARG A 1 313 ? -7.159 32.860 -23.636 1.00 42.56 313 ARG A C 1
ATOM 2533 O O . ARG A 1 313 ? -6.992 33.834 -22.901 1.00 42.56 313 ARG A O 1
ATOM 2540 N N . ARG A 1 314 ? -8.128 31.965 -23.402 1.00 42.56 314 ARG A N 1
ATOM 2541 C CA . ARG A 1 314 ? -8.892 31.937 -22.146 1.00 42.56 314 ARG A CA 1
ATOM 2542 C C . ARG A 1 314 ? -7.942 31.634 -20.989 1.00 42.56 314 ARG A C 1
ATOM 2544 O O . ARG A 1 314 ? -7.461 30.517 -20.820 1.00 42.56 314 ARG A O 1
ATOM 2551 N N . ARG A 1 315 ? -7.680 32.670 -20.189 1.00 47.84 315 ARG A N 1
ATOM 2552 C CA . ARG A 1 315 ? -7.148 32.567 -18.829 1.00 47.84 315 ARG A CA 1
ATOM 2553 C C . ARG A 1 315 ? -8.081 31.669 -18.014 1.00 47.84 315 ARG A C 1
ATOM 2555 O O . ARG A 1 315 ? -9.181 32.089 -17.672 1.00 47.84 315 ARG A O 1
ATOM 2562 N N . LEU A 1 316 ? -7.632 30.458 -17.705 1.00 40.34 316 LEU A N 1
ATOM 2563 C CA . LEU A 1 316 ? -8.225 29.636 -16.656 1.00 40.34 316 LEU A CA 1
ATOM 2564 C C . LEU A 1 316 ? -7.675 30.113 -15.309 1.00 40.34 316 LEU A C 1
ATOM 2566 O O . LEU A 1 316 ? -6.465 30.178 -15.092 1.00 40.34 316 LEU A O 1
ATOM 2570 N N . THR A 1 317 ? -8.592 30.517 -14.442 1.00 50.88 317 THR A N 1
ATOM 2571 C CA . THR A 1 317 ? -8.381 30.829 -13.029 1.00 50.88 317 THR A CA 1
ATOM 2572 C C . THR A 1 317 ? -8.051 29.553 -12.242 1.00 50.88 317 THR A C 1
ATOM 2574 O O . THR A 1 317 ? -8.670 28.521 -12.498 1.00 50.88 317 THR A O 1
ATOM 2577 N N . PRO A 1 318 ? -7.125 29.590 -11.267 1.00 51.16 318 PRO A N 1
ATOM 2578 C CA . PRO A 1 318 ? -6.833 28.450 -10.408 1.00 51.16 318 PRO A CA 1
ATOM 2579 C C . PRO A 1 318 ? -7.769 28.460 -9.195 1.00 51.16 318 PRO A C 1
ATOM 2581 O O . PRO A 1 318 ? -7.448 29.050 -8.168 1.00 51.16 318 PRO A O 1
ATOM 2584 N N . SER A 1 319 ? -8.937 27.834 -9.310 1.00 47.88 319 SER A N 1
ATOM 2585 C CA . SER A 1 319 ? -9.811 27.598 -8.153 1.00 47.88 319 SER A CA 1
ATOM 2586 C C . SER A 1 319 ? -10.899 26.577 -8.479 1.00 47.88 319 SER A C 1
ATOM 2588 O O . SER A 1 319 ? -12.042 26.953 -8.701 1.00 47.88 319 SER A O 1
ATOM 2590 N N . GLU A 1 320 ? -10.538 25.294 -8.508 1.00 46.06 320 GLU A N 1
ATOM 2591 C CA . GLU A 1 320 ? -11.471 24.201 -8.201 1.00 46.06 320 GLU A CA 1
ATOM 2592 C C . GLU A 1 320 ? -10.651 22.959 -7.822 1.00 46.06 320 GLU A C 1
ATOM 2594 O O . GLU A 1 320 ? -10.281 22.133 -8.655 1.00 46.06 320 GLU A O 1
ATOM 2599 N N . ILE A 1 321 ? -10.281 22.880 -6.541 1.00 45.81 321 ILE A N 1
ATOM 2600 C CA . ILE A 1 321 ? -9.804 21.647 -5.914 1.00 45.81 321 ILE A CA 1
ATOM 2601 C C . ILE A 1 321 ? -11.017 20.719 -5.876 1.00 45.81 321 ILE A C 1
ATOM 2603 O O . ILE A 1 321 ? -11.876 20.840 -5.006 1.00 45.81 321 ILE A O 1
ATOM 2607 N N . ARG A 1 322 ? -11.119 19.837 -6.869 1.00 39.75 322 ARG A N 1
ATOM 2608 C CA . ARG A 1 322 ? -12.005 18.680 -6.795 1.00 39.75 322 ARG A CA 1
ATOM 2609 C C . ARG A 1 322 ? -11.309 17.658 -5.918 1.00 39.75 322 ARG A C 1
ATOM 2611 O O . ARG A 1 322 ? -10.237 17.170 -6.258 1.00 39.75 322 ARG A O 1
ATOM 2618 N N . GLN A 1 323 ? -11.887 17.423 -4.747 1.00 44.28 323 GLN A N 1
ATOM 2619 C CA . GLN A 1 323 ? -11.543 16.277 -3.928 1.00 44.28 323 GLN A CA 1
ATOM 2620 C C . GLN A 1 323 ? -11.951 15.029 -4.709 1.00 44.28 323 GLN A C 1
ATOM 2622 O O . GLN A 1 323 ? -13.136 14.798 -4.950 1.00 44.28 323 GLN A O 1
ATOM 2627 N N . ASP A 1 324 ? -10.945 14.276 -5.140 1.00 48.09 324 ASP A N 1
ATOM 2628 C CA . ASP A 1 324 ? -11.097 12.936 -5.681 1.00 48.09 324 ASP A CA 1
ATOM 2629 C C . ASP A 1 324 ? -11.863 12.079 -4.667 1.00 48.09 324 ASP A C 1
ATOM 2631 O O . ASP A 1 324 ? -11.377 11.763 -3.579 1.00 48.09 324 ASP A O 1
ATOM 2635 N N . THR A 1 325 ? -13.088 11.722 -5.032 1.00 51.41 325 THR A N 1
ATOM 2636 C CA . THR A 1 325 ? -13.804 10.596 -4.444 1.00 51.41 325 THR A CA 1
ATOM 2637 C C . THR A 1 325 ? -13.281 9.338 -5.141 1.00 51.41 325 THR A C 1
ATOM 2639 O O . THR A 1 325 ? -13.300 9.287 -6.371 1.00 51.41 325 THR A O 1
ATOM 2642 N N . PRO A 1 326 ? -12.755 8.336 -4.416 1.00 60.00 326 PRO A N 1
ATOM 2643 C CA . PRO A 1 326 ? -12.329 7.097 -5.046 1.00 60.00 326 PRO A CA 1
ATOM 2644 C C . PRO A 1 326 ? -13.562 6.315 -5.506 1.00 60.00 326 PRO A C 1
ATOM 2646 O O . PRO A 1 326 ? -14.377 5.887 -4.688 1.00 60.00 326 PRO A O 1
ATOM 2649 N N . ASP A 1 327 ? -13.680 6.120 -6.820 1.00 44.12 327 ASP A N 1
ATOM 2650 C CA . ASP A 1 327 ? -14.620 5.180 -7.427 1.00 44.12 327 ASP A CA 1
ATOM 2651 C C . ASP A 1 327 ? -14.314 3.760 -6.926 1.00 44.12 327 ASP A C 1
ATOM 2653 O O . ASP A 1 327 ? -13.388 3.084 -7.383 1.00 44.12 327 ASP A O 1
ATOM 2657 N N . LEU A 1 328 ? -15.108 3.299 -5.960 1.00 48.72 328 LEU A N 1
ATOM 2658 C CA . LEU A 1 328 ? -15.178 1.904 -5.545 1.00 48.72 328 LEU A CA 1
ATOM 2659 C C . LEU A 1 328 ? -15.955 1.116 -6.603 1.00 48.72 328 LEU A C 1
ATOM 2661 O O . LEU A 1 328 ? -17.129 0.801 -6.427 1.00 48.72 328 LEU A O 1
ATOM 2665 N N . ASN A 1 329 ? -15.287 0.790 -7.708 1.00 46.84 329 ASN A N 1
ATOM 2666 C CA . ASN A 1 329 ? -15.748 -0.238 -8.635 1.00 46.84 329 ASN A CA 1
ATOM 2667 C C . ASN A 1 329 ? -14.854 -1.479 -8.502 1.00 46.84 329 ASN A C 1
ATOM 2669 O O . ASN A 1 329 ? -14.083 -1.835 -9.393 1.00 46.84 329 ASN A O 1
ATOM 2673 N N . THR A 1 330 ? -14.932 -2.120 -7.334 1.00 45.91 330 THR A N 1
ATOM 2674 C CA . THR A 1 330 ? -14.458 -3.486 -7.087 1.00 45.91 330 THR A CA 1
ATOM 2675 C C . THR A 1 330 ? -15.371 -4.445 -7.840 1.00 45.91 330 THR A C 1
ATOM 2677 O O . THR A 1 330 ? -16.317 -4.996 -7.285 1.00 45.91 330 THR A O 1
ATOM 2680 N N . ASN A 1 331 ? -15.108 -4.612 -9.135 1.00 48.28 331 ASN A N 1
ATOM 2681 C CA . ASN A 1 331 ? -15.615 -5.763 -9.859 1.00 48.28 331 ASN A CA 1
ATOM 2682 C C . ASN A 1 331 ? -14.591 -6.887 -9.711 1.00 48.28 331 ASN A C 1
ATOM 2684 O O . ASN A 1 331 ? -13.480 -6.827 -10.243 1.00 48.28 331 ASN A O 1
ATOM 2688 N N . ASP A 1 332 ? -14.996 -7.871 -8.919 1.00 53.41 332 ASP A N 1
ATOM 2689 C CA . ASP A 1 332 ? -14.346 -9.146 -8.696 1.00 53.41 332 ASP A CA 1
ATOM 2690 C C . ASP A 1 332 ? -13.925 -9.792 -10.018 1.00 53.41 332 ASP A C 1
ATOM 2692 O O . ASP A 1 332 ? -14.743 -10.284 -10.794 1.00 53.41 332 ASP A O 1
ATOM 2696 N N . ASN A 1 333 ? -12.619 -9.852 -10.249 1.00 47.06 333 ASN A N 1
ATOM 2697 C CA . ASN A 1 333 ? -12.046 -10.888 -11.091 1.00 47.06 333 ASN A CA 1
ATOM 2698 C C . ASN A 1 333 ? -10.808 -11.433 -10.382 1.00 47.06 333 ASN A C 1
ATOM 2700 O O . ASN A 1 333 ? -9.666 -11.108 -10.707 1.00 47.06 333 ASN A O 1
ATOM 2704 N N . LEU A 1 334 ? -11.081 -12.220 -9.337 1.00 48.81 334 LEU A N 1
ATOM 2705 C CA . LEU A 1 334 ? -10.141 -13.129 -8.692 1.00 48.81 334 LEU A CA 1
ATOM 2706 C C . LEU A 1 334 ? -9.656 -14.136 -9.743 1.00 48.81 334 LEU A C 1
ATOM 2708 O O . LEU A 1 334 ? -10.215 -15.219 -9.918 1.00 48.81 334 LEU A O 1
ATOM 2712 N N . GLY A 1 335 ? -8.617 -13.713 -10.464 1.00 43.94 335 GLY A N 1
ATOM 2713 C CA . GLY A 1 335 ? -7.742 -14.547 -11.269 1.00 43.94 335 GLY A CA 1
ATOM 2714 C C . GLY A 1 335 ? -7.128 -15.612 -10.375 1.00 43.94 335 GLY A C 1
ATOM 2715 O O . GLY A 1 335 ? -6.296 -15.350 -9.514 1.00 43.94 335 GLY A O 1
ATOM 2716 N N . ARG A 1 336 ? -7.672 -16.801 -10.558 1.00 51.88 336 ARG A N 1
ATOM 2717 C CA . ARG A 1 336 ? -7.376 -18.066 -9.921 1.00 51.88 336 ARG A CA 1
ATOM 2718 C C . ARG A 1 336 ? -6.053 -18.597 -10.478 1.00 51.88 336 ARG A C 1
ATOM 2720 O O . ARG A 1 336 ? -6.060 -19.276 -11.499 1.00 51.88 336 ARG A O 1
ATOM 2727 N N . ASP A 1 337 ? -4.947 -18.292 -9.807 1.00 53.09 337 ASP A N 1
ATOM 2728 C CA . ASP A 1 337 ? -3.658 -18.937 -10.067 1.00 53.09 337 ASP A CA 1
ATOM 2729 C C . ASP A 1 337 ? -3.618 -20.273 -9.308 1.00 53.09 337 ASP A C 1
ATOM 2731 O O . ASP A 1 337 ? -3.245 -20.359 -8.137 1.00 53.09 337 ASP A O 1
ATOM 2735 N N . GLU A 1 338 ? -4.089 -21.329 -9.979 1.00 56.47 338 GLU A N 1
ATOM 2736 C CA . GLU A 1 338 ? -3.803 -22.717 -9.609 1.00 56.47 338 GLU A CA 1
ATOM 2737 C C . GLU A 1 338 ? -2.364 -23.044 -10.025 1.00 56.47 338 GLU A C 1
ATOM 2739 O O . GLU A 1 338 ? -2.124 -23.588 -11.101 1.00 56.47 338 GLU A O 1
ATOM 2744 N N . ASP A 1 339 ? -1.399 -22.698 -9.170 1.00 62.16 339 ASP A N 1
ATOM 2745 C CA . ASP A 1 339 ? -0.028 -23.192 -9.296 1.00 62.16 339 ASP A CA 1
ATOM 2746 C C . ASP A 1 339 ? 0.008 -24.659 -8.840 1.00 62.16 339 ASP A C 1
ATOM 2748 O O . ASP A 1 339 ? -0.033 -24.999 -7.652 1.00 62.16 339 ASP A O 1
ATOM 2752 N N . ALA A 1 340 ? 0.003 -25.536 -9.839 1.00 64.50 340 ALA A N 1
ATOM 2753 C CA . ALA A 1 340 ? 0.127 -26.973 -9.708 1.00 64.50 340 ALA A CA 1
ATOM 2754 C C . ALA A 1 340 ? 1.501 -27.342 -9.128 1.00 64.50 340 ALA A C 1
ATOM 2756 O O . ALA A 1 340 ? 2.545 -27.089 -9.725 1.00 64.50 340 ALA A O 1
ATOM 2757 N N . VAL A 1 341 ? 1.488 -27.992 -7.966 1.00 67.31 341 VAL A N 1
ATOM 2758 C CA . VAL A 1 341 ? 2.657 -28.668 -7.401 1.00 67.31 341 VAL A CA 1
ATOM 2759 C C . VAL A 1 341 ? 2.783 -30.025 -8.099 1.00 67.31 341 VAL A C 1
ATOM 2761 O O . VAL A 1 341 ? 1.991 -30.932 -7.838 1.00 67.31 341 VAL A O 1
ATOM 2764 N N . GLU A 1 342 ? 3.744 -30.158 -9.015 1.00 61.97 342 GLU A N 1
ATOM 2765 C CA . GLU A 1 342 ? 4.175 -31.462 -9.532 1.00 61.97 342 GLU A CA 1
ATOM 2766 C C . GLU A 1 342 ? 4.885 -32.239 -8.409 1.00 61.97 342 GLU A C 1
ATOM 2768 O O . GLU A 1 342 ? 5.803 -31.722 -7.768 1.00 61.97 342 GLU A O 1
ATOM 2773 N N . TYR A 1 343 ? 4.411 -33.462 -8.151 1.00 61.44 343 TYR A N 1
ATOM 2774 C CA . TYR A 1 343 ? 5.001 -34.431 -7.219 1.00 61.44 343 TYR A CA 1
ATOM 2775 C C . TYR A 1 343 ? 6.055 -35.305 -7.893 1.00 61.44 343 TYR A C 1
ATOM 2777 O O . TYR A 1 343 ? 5.812 -35.722 -9.050 1.00 61.44 343 TYR A O 1
#